Protein AF-A0A3S5J5Q8-F1 (afdb_monomer)

Sequence (189 aa):
MSVFSSSVRRISRVRLGMFLLGMSPALSGHADLVQTWEVGDGDSSAMIQFDFLVGNSYAIEVAFDEPITGQGALDLIAAESNSVGFDFSYDVISYSFGDFLVSIDIDQDGQYGDGSTPPYIDYWHYWTAESDTGWAESMIGFSSRVLTDGSSDGWVFGTTDAPAAIPSPATLALAIPAVLMTRRRRRAH

Radius of gyration: 27.94 Å; Cα contacts (8 Å, |Δi|>4): 313; chains: 1; bounding box: 79×76×88 Å

Nearest PDB structures (foldseek):
  2lgy-assembly1_A  TM=4.851E-01  e=3.928E+00  Homo sapiens
  6sgz-assembly1_E  TM=3.577E-01  e=5.312E+00  Mycolicibacterium smegmatis MC2 155
  6umm-assembly1_G  TM=2.436E-01  e=2.905E+00  Mycolicibacterium smegmatis MC2 155
  4c2m-assembly1_N  TM=1.777E-01  e=3.928E+00  Saccharomyces cerevisiae

Solvent-accessible surface area (backbone atoms only — not comparable to full-atom values): 11688 Å² total; per-residue (Å²): 133,88,84,84,88,84,90,80,89,80,86,83,83,83,78,88,78,80,82,73,83,72,78,74,74,79,79,75,72,76,45,50,73,74,52,76,49,72,40,78,60,54,88,29,38,30,41,42,35,41,38,45,78,91,44,47,25,40,40,33,40,40,29,32,75,65,88,39,28,48,43,52,49,53,52,48,42,45,74,41,24,69,83,71,72,44,50,45,49,73,42,67,51,81,50,100,89,47,57,41,63,30,34,44,36,48,74,92,49,67,53,75,24,83,35,81,51,89,93,48,42,40,24,58,40,50,31,34,26,54,70,91,49,72,74,39,78,53,93,59,53,42,67,73,38,68,59,50,69,51,22,34,41,30,36,21,38,58,49,92,64,71,73,66,82,74,79,53,75,71,58,62,66,66,71,73,79,81,86,84,78,79,84,82,85,89,81,91,131

Foldseek 3Di:
DDDDDDDDDDDDDDDDDDPDPDPDPPPQPFQDAPDEFEFEDADFWEKEWEAAPVSYIYIYIYHDHDKDFLVRSLVRCCVCVVVRPKHWDWDWDDDPQGTFTAWIDIHPDIAGADLPDPVSQQGWFKWKDAQPGFIDGDPHDRNPHIDGGNIYMYTHGDDPDGDRDDDDPVNVVVVDDDPPPPPPDDDDD

Structure (mmCIF, N/CA/C/O backbone):
data_AF-A0A3S5J5Q8-F1
#
_entry.id   AF-A0A3S5J5Q8-F1
#
loop_
_atom_site.group_PDB
_atom_site.id
_atom_site.type_symbol
_atom_site.label_atom_id
_atom_site.label_alt_id
_atom_site.label_comp_id
_atom_site.label_asym_id
_atom_site.label_entity_id
_atom_site.label_seq_id
_atom_site.pdbx_PDB_ins_code
_atom_site.Cartn_x
_atom_site.Cartn_y
_atom_site.Cartn_z
_atom_site.occupancy
_atom_site.B_iso_or_equiv
_atom_site.auth_seq_id
_atom_site.auth_comp_id
_atom_site.auth_asym_id
_atom_site.auth_atom_id
_atom_site.pdbx_PDB_model_num
ATOM 1 N N . MET A 1 1 ? 60.907 -63.554 -37.396 1.00 40.22 1 MET A N 1
ATOM 2 C CA . MET A 1 1 ? 60.975 -64.423 -36.203 1.00 40.22 1 MET A CA 1
ATOM 3 C C . MET A 1 1 ? 59.865 -64.010 -35.251 1.00 40.22 1 MET A C 1
ATOM 5 O O . MET A 1 1 ? 59.737 -62.831 -34.961 1.00 40.22 1 MET A O 1
ATOM 9 N N . SER A 1 2 ? 59.031 -64.986 -34.891 1.00 41.81 2 SER A N 1
ATOM 10 C CA . SER A 1 2 ? 57.972 -64.957 -33.866 1.00 41.81 2 SER A CA 1
ATOM 11 C C . SER A 1 2 ? 58.595 -64.666 -32.474 1.00 41.81 2 SER A C 1
ATOM 13 O O . SER A 1 2 ? 59.792 -64.895 -32.324 1.00 41.81 2 SER A O 1
ATOM 15 N N . VAL A 1 3 ? 57.924 -64.118 -31.447 1.00 41.19 3 VAL A N 1
ATOM 16 C CA . VAL A 1 3 ? 57.037 -64.850 -30.512 1.00 41.19 3 VAL A CA 1
ATOM 17 C C . VAL A 1 3 ? 56.532 -63.898 -29.388 1.00 41.19 3 VAL A C 1
ATOM 19 O O . VAL A 1 3 ? 57.333 -63.242 -28.737 1.00 41.19 3 VAL A O 1
ATOM 22 N N . PHE A 1 4 ? 55.203 -63.891 -29.184 1.00 38.53 4 PHE A N 1
ATOM 23 C CA . PHE A 1 4 ? 54.371 -63.888 -27.950 1.00 38.53 4 PHE A CA 1
ATOM 24 C C . PHE A 1 4 ? 54.447 -62.851 -26.788 1.00 38.53 4 PHE A C 1
ATOM 26 O O . PHE A 1 4 ? 55.428 -62.742 -26.069 1.00 38.53 4 PHE A O 1
ATOM 33 N N . SER A 1 5 ? 53.235 -62.341 -26.478 1.00 43.19 5 SER A N 1
ATOM 34 C CA . SER A 1 5 ? 52.486 -62.409 -25.192 1.00 43.19 5 SER A CA 1
ATOM 35 C C . SER A 1 5 ? 52.917 -61.584 -23.966 1.00 43.19 5 SER A C 1
ATOM 37 O O . SER A 1 5 ? 53.922 -61.863 -23.329 1.00 43.19 5 SER A O 1
ATOM 39 N N . SER A 1 6 ? 52.026 -60.707 -23.482 1.00 43.22 6 SER A N 1
ATOM 40 C CA . SER A 1 6 ? 51.219 -61.009 -22.281 1.00 43.22 6 SER A CA 1
ATOM 41 C C . SER A 1 6 ? 50.117 -59.967 -22.046 1.00 43.22 6 SER A C 1
ATOM 43 O O . SER A 1 6 ? 50.261 -58.775 -22.305 1.00 43.22 6 SER A O 1
ATOM 45 N N . SER A 1 7 ? 48.973 -60.473 -21.590 1.00 46.03 7 SER A N 1
ATOM 46 C CA . SER A 1 7 ? 47.770 -59.743 -21.208 1.00 46.03 7 SER A CA 1
ATOM 47 C C . SER A 1 7 ? 47.884 -59.266 -19.760 1.00 46.03 7 SER A C 1
ATOM 49 O O . SER A 1 7 ? 48.201 -60.068 -18.885 1.00 46.03 7 SER A O 1
ATOM 51 N N . VAL A 1 8 ? 47.549 -58.003 -19.484 1.00 44.19 8 VAL A N 1
ATOM 52 C CA . VAL A 1 8 ? 47.254 -57.538 -18.120 1.00 44.19 8 VAL A CA 1
ATOM 53 C C . VAL A 1 8 ? 45.954 -56.739 -18.148 1.00 44.19 8 VAL A C 1
ATOM 55 O O . VAL A 1 8 ? 45.905 -55.593 -18.589 1.00 44.19 8 VAL A O 1
ATOM 58 N N . ARG A 1 9 ? 44.873 -57.369 -17.677 1.00 41.78 9 ARG A N 1
ATOM 59 C CA . ARG A 1 9 ? 43.598 -56.708 -17.378 1.00 41.78 9 ARG A CA 1
ATOM 60 C C . ARG A 1 9 ? 43.733 -55.984 -16.040 1.00 41.78 9 ARG A C 1
ATOM 62 O O . ARG A 1 9 ? 43.911 -56.634 -15.012 1.00 41.78 9 ARG A O 1
ATOM 69 N N . ARG A 1 10 ? 43.602 -54.656 -16.033 1.00 43.16 10 ARG A N 1
ATOM 70 C CA . ARG A 1 10 ? 43.402 -53.882 -14.800 1.00 43.16 10 ARG A CA 1
ATOM 71 C C . ARG A 1 10 ? 41.909 -53.636 -14.615 1.00 43.16 10 ARG A C 1
ATOM 73 O O . ARG A 1 10 ? 41.271 -52.981 -15.429 1.00 43.16 10 ARG A O 1
ATOM 80 N N . ILE A 1 11 ? 41.369 -54.217 -13.551 1.00 43.38 11 ILE A N 1
ATOM 81 C CA . ILE A 1 11 ? 39.988 -54.058 -13.098 1.00 43.38 11 ILE A CA 1
ATOM 82 C C . ILE A 1 11 ? 39.883 -52.692 -12.415 1.00 43.38 11 ILE A C 1
ATOM 84 O O . ILE A 1 11 ? 40.407 -52.505 -11.318 1.00 43.38 11 ILE A O 1
ATOM 88 N N . SER A 1 12 ? 39.208 -51.740 -13.053 1.00 40.56 12 SER A N 1
ATOM 89 C CA . SER A 1 12 ? 38.742 -50.509 -12.419 1.00 40.56 12 SER A CA 1
ATOM 90 C C . SER A 1 12 ? 37.369 -50.764 -11.794 1.00 40.56 12 SER A C 1
ATOM 92 O O . SER A 1 12 ? 36.335 -50.750 -12.453 1.00 40.56 12 SER A O 1
ATOM 94 N N . ARG A 1 13 ? 37.352 -51.011 -10.482 1.00 41.78 13 ARG A N 1
ATOM 95 C CA . ARG A 1 13 ? 36.198 -50.651 -9.650 1.00 41.78 13 ARG A CA 1
ATOM 96 C C . ARG A 1 13 ? 36.336 -49.166 -9.343 1.00 41.78 13 ARG A C 1
ATOM 98 O O . ARG A 1 13 ? 37.444 -48.766 -9.006 1.00 41.78 13 ARG A O 1
ATOM 105 N N . VAL A 1 14 ? 35.245 -48.398 -9.399 1.00 37.91 14 VAL A N 1
ATOM 106 C CA . VAL A 1 14 ? 34.844 -47.438 -8.349 1.00 37.91 14 VAL A CA 1
ATOM 107 C C . VAL A 1 14 ? 33.605 -46.631 -8.778 1.00 37.91 14 VAL A C 1
ATOM 109 O O . VAL A 1 14 ? 33.616 -45.917 -9.770 1.00 37.91 14 VAL A O 1
ATOM 112 N N . ARG A 1 15 ? 32.583 -46.780 -7.923 1.00 43.56 15 ARG A N 1
ATOM 113 C CA . ARG A 1 15 ? 31.507 -45.861 -7.511 1.00 43.56 15 ARG A CA 1
ATOM 114 C C . ARG A 1 15 ? 30.430 -45.452 -8.522 1.00 43.56 15 ARG A C 1
ATOM 116 O O . ARG A 1 15 ? 30.521 -44.458 -9.225 1.00 43.56 15 ARG A O 1
ATOM 123 N N . LEU A 1 16 ? 29.330 -46.199 -8.406 1.00 39.03 16 LEU A N 1
ATOM 124 C CA . LEU A 1 16 ? 27.949 -45.772 -8.603 1.00 39.03 16 LEU A CA 1
ATOM 125 C C . LEU A 1 16 ? 27.707 -44.440 -7.861 1.00 39.03 16 LEU A C 1
ATOM 127 O O . LEU A 1 16 ? 27.717 -44.403 -6.630 1.00 39.03 16 LEU A O 1
ATOM 131 N N . GLY A 1 17 ? 27.559 -43.351 -8.613 1.00 34.66 17 GLY A N 1
ATOM 132 C CA . GLY A 1 17 ? 27.134 -42.056 -8.092 1.00 34.66 17 GLY A CA 1
ATOM 133 C C . GLY A 1 17 ? 25.634 -42.088 -7.821 1.00 34.66 17 GLY A C 1
ATOM 134 O O . GLY A 1 17 ? 24.833 -42.152 -8.747 1.00 34.66 17 GLY A O 1
ATOM 135 N N . MET A 1 18 ? 25.268 -42.084 -6.544 1.00 43.97 18 MET A N 1
ATOM 136 C CA . MET A 1 18 ? 23.903 -41.877 -6.076 1.00 43.97 18 MET A CA 1
ATOM 137 C C . MET A 1 18 ? 23.567 -40.393 -6.268 1.00 43.97 18 MET A C 1
ATOM 139 O O . MET A 1 18 ? 24.071 -39.545 -5.535 1.00 43.97 18 MET A O 1
ATOM 143 N N . PHE A 1 19 ? 22.763 -40.077 -7.285 1.00 44.44 19 PHE A N 1
ATOM 144 C CA . PHE A 1 19 ? 22.142 -38.762 -7.450 1.00 44.44 19 PHE A CA 1
ATOM 145 C C . PHE A 1 19 ? 21.070 -38.612 -6.362 1.00 44.44 19 PHE A C 1
ATOM 147 O O . PHE A 1 19 ? 19.935 -39.054 -6.518 1.00 44.44 19 PHE A O 1
ATOM 154 N N . LEU A 1 20 ? 21.451 -38.038 -5.223 1.00 42.84 20 LEU A N 1
ATOM 155 C CA . LEU A 1 20 ? 20.492 -37.426 -4.312 1.00 42.84 20 LEU A CA 1
ATOM 156 C C . LEU A 1 20 ? 20.050 -36.116 -4.970 1.00 42.84 20 LEU A C 1
ATOM 158 O O . LEU A 1 20 ? 20.833 -35.171 -5.037 1.00 42.84 20 LEU A O 1
ATOM 162 N N . LEU A 1 21 ? 18.812 -36.068 -5.475 1.00 47.59 21 LEU A N 1
ATOM 163 C CA . LEU A 1 21 ? 18.112 -34.796 -5.634 1.00 47.59 21 LEU A CA 1
ATOM 164 C C . LEU A 1 21 ? 18.010 -34.187 -4.232 1.00 47.59 21 LEU A C 1
ATOM 166 O O . LEU A 1 21 ? 17.177 -34.596 -3.425 1.00 47.59 21 LEU A O 1
ATOM 170 N N . GLY A 1 22 ? 18.905 -33.254 -3.922 1.00 39.50 22 GLY A N 1
ATOM 171 C CA . GLY A 1 22 ? 18.712 -32.356 -2.800 1.00 39.50 22 GLY A CA 1
ATOM 172 C C . GLY A 1 22 ? 17.544 -31.444 -3.144 1.00 39.50 22 GLY A C 1
ATOM 173 O O . GLY A 1 22 ? 17.668 -30.6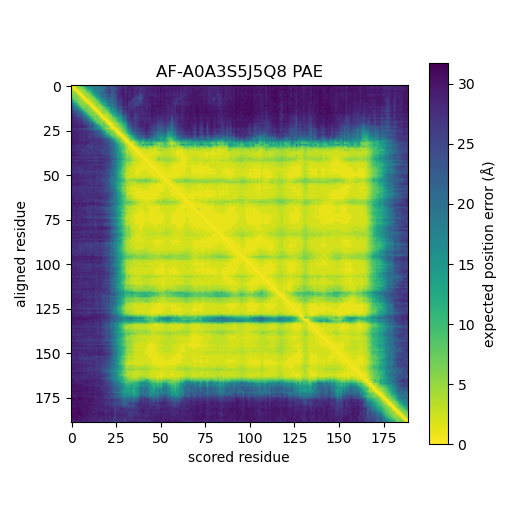05 -4.031 1.00 39.50 22 GLY A O 1
ATOM 174 N N . MET A 1 23 ? 16.408 -31.620 -2.468 1.00 53.00 23 MET A N 1
ATOM 175 C CA . MET A 1 23 ? 15.473 -30.515 -2.292 1.00 53.00 23 MET A CA 1
ATOM 176 C C . MET A 1 23 ? 16.242 -29.439 -1.532 1.00 53.00 23 MET A C 1
ATOM 178 O O . MET A 1 23 ? 16.546 -29.616 -0.352 1.00 53.00 23 MET A O 1
ATOM 182 N N . SER A 1 24 ? 16.609 -28.362 -2.220 1.00 43.81 24 SER A N 1
ATOM 183 C CA . SER A 1 24 ? 16.993 -27.131 -1.546 1.00 43.81 24 SER A CA 1
ATOM 184 C C . SER A 1 24 ? 15.803 -26.720 -0.679 1.00 43.81 24 SER A C 1
ATOM 186 O O . SER A 1 24 ? 14.716 -26.534 -1.232 1.00 43.81 24 SER A O 1
ATOM 188 N N . PRO A 1 25 ? 15.939 -26.610 0.652 1.00 42.69 25 PRO A N 1
ATOM 189 C CA . PRO A 1 25 ? 14.944 -25.880 1.412 1.00 42.69 25 PRO A CA 1
ATOM 190 C C . PRO A 1 25 ? 14.947 -24.457 0.852 1.00 42.69 25 PRO A C 1
ATOM 192 O O . PRO A 1 25 ? 16.000 -23.819 0.793 1.00 42.69 25 PRO A O 1
ATOM 195 N N . ALA A 1 26 ? 13.791 -23.989 0.382 1.00 42.06 26 ALA A N 1
ATOM 196 C CA . ALA A 1 26 ? 13.589 -22.565 0.196 1.00 42.06 26 ALA A CA 1
ATOM 197 C C . ALA A 1 26 ? 13.880 -21.929 1.558 1.00 42.06 26 ALA A C 1
ATOM 199 O O . ALA A 1 26 ? 13.220 -22.242 2.550 1.00 42.06 26 ALA A O 1
ATOM 200 N N . LEU A 1 27 ? 14.938 -21.126 1.635 1.00 38.00 27 LEU A N 1
ATOM 201 C CA . LEU A 1 27 ? 15.113 -20.210 2.746 1.00 38.00 27 LEU A CA 1
ATOM 202 C C . LEU A 1 27 ? 14.000 -19.182 2.570 1.00 38.00 27 LEU A C 1
ATOM 204 O O . LEU A 1 27 ? 14.176 -18.205 1.853 1.00 38.00 27 LEU A O 1
ATOM 208 N N . SER A 1 28 ? 12.832 -19.447 3.151 1.00 43.88 28 SER A N 1
ATOM 209 C CA . SER A 1 28 ? 11.866 -18.391 3.414 1.00 43.88 28 SER A CA 1
ATOM 210 C C . SER A 1 28 ? 12.579 -17.418 4.344 1.00 43.88 28 SER A C 1
ATOM 212 O O . SER A 1 28 ? 12.760 -17.709 5.526 1.00 43.88 28 SER A O 1
ATOM 214 N N . GLY A 1 29 ? 13.092 -16.321 3.787 1.00 46.62 29 GLY A N 1
ATOM 215 C CA . GLY A 1 29 ? 13.526 -15.195 4.594 1.00 46.62 29 GLY A CA 1
ATOM 216 C C . GLY A 1 29 ? 12.315 -14.750 5.397 1.00 46.62 29 GLY A C 1
ATOM 217 O O . GLY A 1 29 ? 11.287 -14.409 4.822 1.00 46.62 29 GLY A O 1
ATOM 218 N N . HIS A 1 30 ? 12.392 -14.846 6.720 1.00 48.94 30 HIS A N 1
ATOM 219 C CA . HIS A 1 30 ? 11.437 -14.148 7.562 1.00 48.94 30 HIS A CA 1
ATOM 220 C C . HIS A 1 30 ? 11.760 -12.668 7.396 1.00 48.94 30 HIS A C 1
ATOM 222 O O . HIS A 1 30 ? 12.848 -12.252 7.797 1.00 48.94 30 HIS A O 1
ATOM 228 N N . ALA A 1 31 ? 10.878 -11.910 6.745 1.00 59.59 31 ALA A N 1
ATOM 229 C CA . ALA A 1 31 ? 10.944 -10.466 6.880 1.00 59.59 31 ALA A CA 1
ATOM 230 C C . ALA A 1 31 ? 10.737 -10.136 8.357 1.00 59.59 31 ALA A C 1
ATOM 232 O O . ALA A 1 31 ? 9.933 -10.784 9.041 1.00 59.59 31 ALA A O 1
ATOM 233 N N . ASP A 1 32 ? 11.521 -9.191 8.857 1.00 69.81 32 ASP A N 1
ATOM 234 C CA . ASP A 1 32 ? 11.345 -8.725 10.220 1.00 69.81 32 ASP A CA 1
ATOM 235 C C . ASP A 1 32 ? 10.158 -7.766 10.181 1.00 69.81 32 ASP A C 1
ATOM 237 O O . ASP A 1 32 ? 10.239 -6.701 9.566 1.00 69.81 32 ASP A O 1
ATOM 241 N N . LEU A 1 33 ? 9.021 -8.181 10.750 1.00 75.88 33 LEU A N 1
ATOM 242 C CA . LEU A 1 33 ? 7.909 -7.262 10.955 1.00 75.88 33 LEU A CA 1
ATOM 243 C C . LEU A 1 33 ? 8.422 -6.167 11.881 1.00 75.88 33 LEU A C 1
ATOM 245 O O . LEU A 1 33 ? 8.621 -6.404 13.074 1.00 75.88 33 LEU A O 1
ATOM 249 N N . VAL A 1 34 ? 8.626 -4.981 11.324 1.00 78.12 34 VAL A N 1
ATOM 250 C CA . VAL A 1 34 ? 9.176 -3.859 12.076 1.00 78.12 34 VAL A CA 1
ATOM 251 C C . VAL A 1 34 ? 8.117 -3.344 13.038 1.00 78.12 34 VAL A C 1
ATOM 253 O O . VAL A 1 34 ? 8.379 -3.187 14.232 1.00 78.12 34 VAL A O 1
ATOM 256 N N . GLN A 1 35 ? 6.906 -3.106 12.526 1.00 80.25 35 GLN A N 1
ATOM 257 C CA . GLN A 1 35 ? 5.837 -2.493 13.299 1.00 80.25 35 GLN A CA 1
ATOM 258 C C . GLN A 1 35 ? 4.448 -2.747 12.697 1.00 80.25 35 GLN A C 1
ATOM 260 O O . GLN A 1 35 ? 4.304 -3.050 11.509 1.00 80.25 35 GLN A O 1
ATOM 265 N N . THR A 1 36 ? 3.428 -2.612 13.549 1.00 86.31 36 THR A N 1
ATOM 266 C CA . THR A 1 36 ? 2.018 -2.583 13.161 1.00 86.31 36 THR A CA 1
ATOM 267 C C . THR A 1 36 ? 1.340 -1.346 13.734 1.00 86.31 36 THR A C 1
ATOM 269 O O . THR A 1 36 ? 1.597 -0.991 14.888 1.00 86.31 36 THR A O 1
ATOM 272 N N . TRP A 1 37 ? 0.472 -0.722 12.940 1.00 93.19 37 TRP A N 1
ATOM 273 C CA . TRP A 1 37 ? -0.386 0.388 13.357 1.00 93.19 37 TRP A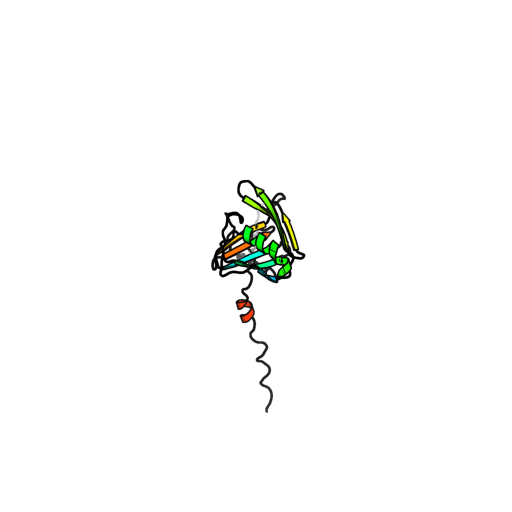 CA 1
ATOM 274 C C . TRP A 1 37 ? -1.838 0.119 12.973 1.00 93.19 37 TRP A C 1
ATOM 276 O O . TRP A 1 37 ? -2.111 -0.687 12.088 1.00 93.19 37 TRP A O 1
ATOM 286 N N . GLU A 1 38 ? -2.747 0.825 13.630 1.00 95.00 38 GLU A N 1
ATOM 287 C CA . GLU A 1 38 ? -4.162 0.892 13.272 1.00 95.00 38 GLU A CA 1
ATOM 288 C C . GLU A 1 38 ? -4.453 2.316 12.784 1.00 95.00 38 GLU A C 1
ATOM 290 O O . GLU A 1 38 ? -3.958 3.282 13.371 1.00 95.00 38 GLU A O 1
ATOM 295 N N . VAL A 1 39 ? -5.207 2.435 11.695 1.00 96.56 39 VAL A N 1
ATOM 296 C CA . VAL A 1 39 ? -5.605 3.696 11.055 1.00 96.56 39 VAL A CA 1
ATOM 297 C C . VAL A 1 39 ? -7.096 3.641 10.730 1.00 96.56 39 VAL A C 1
ATOM 299 O O . VAL A 1 39 ? -7.606 2.594 10.330 1.00 96.56 39 VAL A O 1
ATOM 302 N N . GLY A 1 40 ? -7.776 4.781 10.822 1.00 96.88 40 GLY A N 1
ATOM 303 C CA . GLY A 1 40 ? -9.195 4.906 10.535 1.00 96.88 40 GLY A CA 1
ATOM 304 C C . GLY A 1 40 ? -10.091 4.418 11.669 1.00 96.88 40 GLY A C 1
ATOM 305 O O . GLY A 1 40 ? -9.644 3.995 12.733 1.00 96.88 40 GLY A O 1
ATOM 306 N N . ASP A 1 41 ? -11.389 4.474 11.398 1.00 95.62 41 ASP A N 1
ATOM 307 C CA . ASP A 1 41 ? -12.459 4.006 12.268 1.00 95.62 41 ASP A CA 1
ATOM 308 C C . ASP A 1 41 ? -13.495 3.272 11.403 1.00 95.62 41 ASP A C 1
ATOM 310 O O . ASP A 1 41 ? -13.774 3.676 10.269 1.00 95.62 41 ASP A O 1
ATOM 314 N N . GLY A 1 42 ? -14.106 2.222 11.947 1.00 96.06 42 GLY A N 1
ATOM 315 C CA . GLY A 1 42 ? -15.279 1.596 11.348 1.00 96.06 42 GLY A CA 1
ATOM 316 C C . GLY A 1 42 ? -15.484 0.136 11.730 1.00 96.06 42 GLY A C 1
ATOM 317 O O . GLY A 1 42 ? -14.676 -0.459 12.444 1.00 96.06 42 GLY A O 1
ATOM 318 N N . ASP A 1 43 ? -16.595 -0.425 11.258 1.00 96.25 43 ASP A N 1
ATOM 319 C CA . ASP A 1 43 ? -17.002 -1.804 11.557 1.00 96.25 43 ASP A CA 1
ATOM 320 C C . ASP A 1 43 ? -16.310 -2.865 10.674 1.00 96.25 43 ASP A C 1
ATOM 322 O O . ASP A 1 43 ? -16.354 -4.048 11.012 1.00 96.25 43 ASP A O 1
ATOM 326 N N . SER A 1 44 ? -15.704 -2.473 9.545 1.00 96.12 44 SER A N 1
ATOM 327 C CA . SER A 1 44 ? -14.893 -3.358 8.689 1.00 96.12 44 SER A CA 1
ATOM 328 C C . SER A 1 44 ? -13.411 -3.021 8.818 1.00 96.12 44 SER A C 1
ATOM 330 O O . SER A 1 44 ? -13.068 -1.849 8.981 1.00 96.12 44 SER A O 1
ATOM 332 N N . SER A 1 45 ? -12.526 -4.012 8.682 1.00 96.12 45 SER A N 1
ATOM 333 C CA . SER A 1 45 ? -11.083 -3.755 8.590 1.00 96.12 45 SER A CA 1
ATOM 334 C C . SER A 1 45 ? -10.389 -4.540 7.479 1.00 96.12 45 SER A C 1
ATOM 336 O O . SER A 1 45 ? -10.880 -5.565 7.002 1.00 96.12 45 SER A O 1
ATOM 338 N N . ALA A 1 46 ? -9.241 -4.036 7.029 1.00 95.44 46 ALA A N 1
ATOM 339 C CA . ALA A 1 46 ? -8.359 -4.713 6.084 1.00 95.44 46 ALA A CA 1
ATOM 340 C C . ALA A 1 46 ? -6.889 -4.506 6.467 1.00 95.44 46 ALA A C 1
ATOM 342 O O . ALA A 1 46 ? -6.511 -3.447 6.968 1.00 95.44 46 ALA A O 1
ATOM 343 N N . MET A 1 47 ? -6.046 -5.506 6.203 1.00 95.12 47 MET A N 1
ATOM 344 C CA . MET A 1 47 ? -4.601 -5.401 6.424 1.00 95.12 47 MET A CA 1
ATOM 345 C C . MET A 1 47 ? -3.900 -4.878 5.169 1.00 95.12 47 MET A C 1
ATOM 347 O O . MET A 1 47 ? -4.031 -5.455 4.092 1.00 95.12 47 MET A O 1
ATOM 351 N N . ILE A 1 48 ? -3.093 -3.837 5.328 1.00 97.44 48 ILE A N 1
ATOM 352 C CA . ILE A 1 48 ? -2.265 -3.241 4.280 1.00 97.44 48 ILE A CA 1
ATOM 353 C C . ILE A 1 48 ? -0.797 -3.505 4.626 1.00 97.44 48 ILE A C 1
ATOM 355 O O . ILE A 1 48 ? -0.312 -3.038 5.656 1.00 97.44 48 ILE A O 1
ATOM 359 N N . GLN A 1 49 ? -0.094 -4.274 3.796 1.00 96.81 49 GLN A N 1
ATOM 360 C CA . GLN A 1 49 ? 1.301 -4.666 4.022 1.00 96.81 49 GLN A CA 1
ATOM 361 C C . GLN A 1 49 ? 2.258 -4.015 3.016 1.00 96.81 49 GLN A C 1
ATOM 363 O O . GLN A 1 49 ? 1.970 -3.945 1.822 1.00 96.81 49 GLN A O 1
ATOM 368 N N . PHE A 1 50 ? 3.438 -3.613 3.487 1.00 97.88 50 PHE A N 1
ATOM 369 C CA . PHE A 1 50 ? 4.515 -3.059 2.668 1.00 97.88 50 PHE A CA 1
ATOM 370 C C . PHE A 1 50 ? 5.825 -3.784 2.946 1.00 97.88 50 PHE A C 1
ATOM 372 O O . PHE A 1 50 ? 6.311 -3.764 4.077 1.00 97.88 50 PHE A O 1
ATOM 379 N N . ASP A 1 51 ? 6.416 -4.368 1.908 1.00 97.31 51 ASP A N 1
ATOM 380 C CA . ASP A 1 51 ? 7.680 -5.092 1.987 1.00 97.31 51 ASP A CA 1
ATOM 381 C C . ASP A 1 51 ? 8.759 -4.362 1.191 1.00 97.31 51 ASP A C 1
ATOM 383 O O . ASP A 1 51 ? 8.738 -4.285 -0.045 1.00 97.31 51 ASP A O 1
ATOM 387 N N . PHE A 1 52 ? 9.728 -3.831 1.927 1.00 96.38 52 PHE A N 1
ATOM 388 C CA . PHE A 1 52 ? 10.838 -3.071 1.383 1.00 96.38 52 PHE A CA 1
ATOM 389 C C . PHE A 1 52 ? 12.002 -3.992 1.015 1.00 96.38 52 PHE A C 1
ATOM 391 O O . PHE A 1 5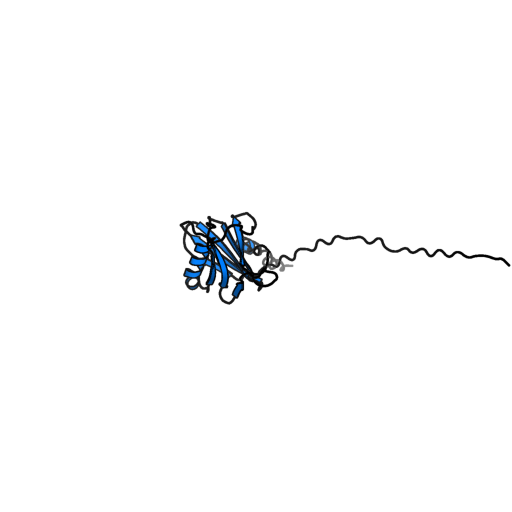2 ? 12.295 -4.977 1.692 1.00 96.38 52 PHE A O 1
ATOM 398 N N . LEU A 1 53 ? 12.769 -3.603 -0.007 1.00 92.88 53 LEU A N 1
ATOM 399 C CA . LEU A 1 53 ? 13.940 -4.359 -0.474 1.00 92.88 53 LEU A CA 1
ATOM 400 C C . LEU A 1 53 ? 15.021 -4.555 0.605 1.00 92.88 53 LEU A C 1
ATOM 402 O O . LEU A 1 53 ? 15.803 -5.503 0.544 1.00 92.88 53 LEU A O 1
ATOM 406 N N . VAL A 1 54 ? 15.071 -3.667 1.604 1.00 89.31 54 VAL A N 1
ATOM 407 C CA . VAL A 1 54 ? 15.990 -3.772 2.751 1.00 89.31 54 VAL A CA 1
ATOM 408 C C . VAL A 1 54 ? 15.623 -4.909 3.717 1.00 89.31 54 VAL A C 1
ATOM 410 O O . VAL A 1 54 ? 16.408 -5.210 4.613 1.00 89.31 54 VAL A O 1
ATOM 413 N N . GLY A 1 55 ? 14.479 -5.570 3.505 1.00 88.12 55 GLY A N 1
ATOM 414 C CA . GLY A 1 55 ? 13.979 -6.690 4.306 1.00 88.12 55 GLY A CA 1
ATOM 415 C C . GLY A 1 55 ? 13.020 -6.287 5.428 1.00 88.12 55 GLY A C 1
ATOM 416 O O . GLY A 1 55 ? 12.605 -7.152 6.198 1.00 88.12 55 GLY A O 1
ATOM 417 N N . ASN A 1 56 ? 12.682 -4.999 5.511 1.00 93.00 56 ASN A N 1
ATOM 418 C CA . ASN A 1 56 ? 11.719 -4.467 6.465 1.00 93.00 56 ASN A CA 1
ATOM 419 C C . ASN A 1 56 ? 10.302 -4.654 5.924 1.00 93.00 56 ASN A C 1
ATOM 421 O O . ASN A 1 56 ? 10.025 -4.302 4.774 1.00 93.00 56 ASN A O 1
ATOM 425 N N . SER A 1 57 ? 9.421 -5.173 6.776 1.00 94.00 57 SER A N 1
ATOM 426 C CA . SER A 1 57 ? 7.991 -5.275 6.500 1.00 94.00 57 SER A CA 1
ATOM 427 C C . SER A 1 57 ? 7.196 -4.447 7.496 1.00 94.00 57 SER A C 1
ATOM 429 O O . SER A 1 57 ? 7.452 -4.487 8.703 1.00 94.00 57 SER A O 1
ATOM 431 N N . TYR A 1 58 ? 6.190 -3.750 6.985 1.00 94.81 58 TYR A N 1
ATOM 432 C CA . TYR A 1 58 ? 5.243 -2.958 7.760 1.00 94.81 58 TYR A CA 1
ATOM 433 C C . TYR A 1 58 ? 3.829 -3.448 7.483 1.00 94.81 58 TYR A C 1
ATOM 435 O O . TYR A 1 58 ? 3.504 -3.764 6.340 1.00 94.81 58 TYR A O 1
ATOM 443 N N . ALA A 1 59 ? 2.989 -3.491 8.513 1.00 94.19 59 ALA A N 1
ATOM 444 C CA . ALA A 1 59 ? 1.566 -3.770 8.355 1.00 94.19 59 ALA A CA 1
ATOM 445 C C . ALA A 1 59 ? 0.726 -2.693 9.026 1.00 94.19 59 ALA A C 1
ATOM 447 O O . ALA A 1 59 ? 1.044 -2.233 10.119 1.00 94.19 59 ALA A O 1
ATOM 448 N N . ILE A 1 60 ? -0.361 -2.308 8.379 1.00 96.12 60 ILE A N 1
ATOM 449 C CA . ILE A 1 60 ? -1.308 -1.332 8.897 1.00 96.12 60 ILE A CA 1
ATOM 450 C C . ILE A 1 60 ? -2.691 -1.953 8.799 1.00 96.12 60 ILE A C 1
ATOM 452 O O . ILE A 1 60 ? -3.106 -2.378 7.722 1.00 96.12 60 ILE A O 1
ATOM 456 N N . GLU A 1 61 ? -3.392 -2.037 9.919 1.00 96.12 61 GLU A N 1
ATOM 457 C CA . GLU A 1 61 ? -4.809 -2.370 9.920 1.00 96.12 61 GLU A CA 1
ATOM 458 C C . GLU A 1 61 ? -5.606 -1.091 9.658 1.00 96.12 61 GLU A C 1
ATOM 460 O O . GLU A 1 61 ? -5.472 -0.101 10.376 1.00 96.12 61 GLU A O 1
ATOM 465 N N . VAL A 1 62 ? -6.391 -1.097 8.585 1.00 97.88 62 VAL A N 1
ATOM 466 C CA . VAL A 1 62 ? -7.214 0.037 8.163 1.00 97.88 62 VAL A CA 1
ATOM 467 C C . VAL A 1 62 ? -8.669 -0.282 8.459 1.00 97.88 62 VAL A C 1
ATOM 469 O O . VAL A 1 62 ? -9.215 -1.216 7.870 1.00 97.88 62 VAL A O 1
ATOM 472 N N . ALA A 1 63 ? -9.290 0.492 9.345 1.00 97.94 63 ALA A N 1
ATOM 473 C CA . ALA A 1 63 ? -10.706 0.394 9.678 1.00 97.94 63 ALA A CA 1
ATOM 474 C C . ALA A 1 63 ? -11.547 1.375 8.842 1.00 97.94 63 ALA A C 1
ATOM 476 O O . ALA A 1 63 ? -11.127 2.505 8.579 1.00 97.94 63 ALA A O 1
ATOM 477 N N . PHE A 1 64 ? -12.725 0.930 8.394 1.00 97.69 64 PHE A N 1
ATOM 478 C CA . PHE A 1 64 ? -13.630 1.707 7.544 1.00 97.69 64 PHE A CA 1
ATOM 479 C C . PHE A 1 64 ? -15.097 1.264 7.678 1.00 97.69 64 PHE A C 1
ATOM 481 O O . PHE A 1 64 ? -15.401 0.081 7.825 1.00 97.69 64 PHE A O 1
ATOM 488 N N . ASP A 1 65 ? -16.024 2.223 7.582 1.00 96.38 65 ASP A N 1
ATOM 489 C CA . ASP A 1 65 ? -17.475 1.960 7.559 1.00 96.38 65 ASP A CA 1
ATOM 490 C C . ASP A 1 65 ? -18.038 1.826 6.137 1.00 96.38 65 ASP A C 1
ATOM 492 O O . ASP A 1 65 ? -18.933 1.023 5.873 1.00 96.38 65 ASP A O 1
ATOM 496 N N . GLU A 1 66 ? -17.519 2.626 5.206 1.00 94.12 66 GLU A N 1
ATOM 497 C CA . GLU A 1 66 ? -17.952 2.642 3.810 1.00 94.12 66 GLU A CA 1
ATOM 498 C C . GLU A 1 66 ? -16.903 1.965 2.923 1.00 94.12 66 GLU A C 1
ATOM 500 O O . GLU A 1 66 ? -15.709 2.067 3.211 1.00 94.12 66 GLU A O 1
ATOM 505 N N . PRO A 1 67 ? -17.305 1.308 1.819 1.00 93.69 67 PRO A N 1
ATOM 506 C CA . PRO A 1 67 ? -16.353 0.674 0.917 1.00 93.69 67 PRO A CA 1
ATOM 507 C C . PRO A 1 67 ? -15.297 1.663 0.408 1.00 93.69 67 PRO A C 1
ATOM 509 O O . PRO A 1 67 ? -15.626 2.657 -0.247 1.00 93.69 67 PRO A O 1
ATOM 512 N N . ILE A 1 68 ? -14.026 1.349 0.651 1.00 97.81 68 ILE A N 1
ATOM 513 C CA . ILE A 1 68 ? -12.872 2.090 0.135 1.00 97.81 68 ILE A CA 1
ATOM 514 C C . ILE A 1 68 ? -12.130 1.261 -0.911 1.00 97.81 68 ILE A C 1
ATOM 516 O O . ILE A 1 68 ? -12.183 0.030 -0.911 1.00 97.81 68 ILE A O 1
ATOM 520 N N . THR A 1 69 ? -11.444 1.932 -1.833 1.00 97.94 69 THR A N 1
ATOM 521 C CA . THR A 1 69 ? -10.516 1.251 -2.740 1.00 97.94 69 THR A CA 1
ATOM 522 C C . THR A 1 69 ? -9.166 1.033 -2.066 1.00 97.94 69 THR A C 1
ATOM 524 O O . THR A 1 69 ? -8.877 1.668 -1.052 1.00 97.94 69 THR A O 1
ATOM 527 N N . GLY A 1 70 ? -8.302 0.201 -2.652 1.00 97.69 70 GLY A N 1
ATOM 528 C CA . GLY A 1 70 ? -6.908 0.098 -2.210 1.00 97.69 70 GLY A CA 1
ATOM 529 C C . GLY A 1 70 ? -6.203 1.463 -2.208 1.00 97.69 70 GLY A C 1
ATOM 530 O O . GLY A 1 70 ? -5.459 1.775 -1.288 1.00 97.69 70 GLY A O 1
ATOM 531 N N . GLN A 1 71 ? -6.503 2.332 -3.181 1.00 98.31 71 GLN A N 1
ATOM 532 C CA . GLN A 1 71 ? -6.002 3.714 -3.183 1.00 98.31 71 GLN A CA 1
ATOM 533 C C . GLN A 1 71 ? -6.613 4.562 -2.069 1.00 98.31 71 GLN A C 1
ATOM 535 O O . GLN A 1 71 ? -5.882 5.275 -1.392 1.00 98.31 71 GLN A O 1
ATOM 540 N N . GLY A 1 72 ? -7.921 4.439 -1.832 1.00 98.38 72 GLY A N 1
ATOM 541 C CA . GLY A 1 72 ? -8.576 5.108 -0.709 1.00 98.38 72 GLY A CA 1
ATOM 542 C C . GLY A 1 72 ? -7.982 4.707 0.645 1.00 98.38 72 GLY A C 1
ATOM 543 O O . GLY A 1 72 ? -7.879 5.548 1.532 1.00 98.38 72 GLY A O 1
ATOM 544 N N . ALA A 1 73 ? -7.527 3.459 0.792 1.00 98.44 73 ALA A N 1
ATOM 545 C CA . ALA A 1 73 ? -6.802 3.019 1.980 1.00 98.44 73 ALA A CA 1
ATOM 546 C C . ALA A 1 73 ? -5.431 3.702 2.109 1.00 98.44 73 ALA A C 1
ATOM 548 O O . ALA A 1 73 ? -5.102 4.178 3.192 1.00 98.44 73 ALA A O 1
ATOM 549 N N . LEU A 1 74 ? -4.655 3.822 1.023 1.00 98.75 74 LEU A N 1
ATOM 550 C CA . LEU A 1 74 ? -3.382 4.560 1.052 1.00 98.75 74 LEU A CA 1
ATOM 551 C C . LEU A 1 74 ? -3.582 6.056 1.340 1.00 98.75 74 LEU A C 1
ATOM 553 O O . LEU A 1 74 ? -2.806 6.638 2.097 1.00 98.75 74 LEU A O 1
ATOM 557 N N . ASP A 1 75 ? -4.633 6.669 0.788 1.00 98.69 75 ASP A N 1
ATOM 558 C CA . ASP A 1 75 ? -5.012 8.055 1.085 1.00 98.69 75 ASP A CA 1
ATOM 559 C C . ASP A 1 75 ? -5.339 8.248 2.570 1.00 98.69 75 ASP A C 1
ATOM 561 O O . ASP A 1 75 ? -4.894 9.221 3.182 1.00 98.69 75 ASP A O 1
ATOM 565 N N . LEU A 1 76 ? -6.090 7.313 3.160 1.00 98.56 76 LEU A N 1
ATOM 566 C CA . LEU A 1 76 ? -6.440 7.338 4.578 1.00 98.56 76 LEU A CA 1
ATOM 567 C C . LEU A 1 76 ? -5.199 7.170 5.468 1.00 98.56 76 LEU A C 1
ATOM 569 O O . LEU A 1 76 ? -5.002 7.954 6.395 1.00 98.56 76 LEU A O 1
ATOM 573 N N . ILE A 1 77 ? -4.318 6.220 5.137 1.00 98.56 77 ILE A N 1
ATOM 574 C CA . ILE A 1 77 ? -3.028 6.035 5.817 1.00 98.56 77 ILE A CA 1
ATOM 575 C C . ILE A 1 77 ? -2.204 7.322 5.766 1.00 98.56 77 ILE A C 1
ATOM 577 O O . ILE A 1 77 ? -1.764 7.798 6.810 1.00 98.56 77 ILE A O 1
ATOM 581 N N . ALA A 1 78 ? -2.037 7.927 4.589 1.00 98.62 78 ALA A N 1
ATOM 582 C CA . ALA A 1 78 ? -1.283 9.172 4.440 1.00 98.62 78 ALA A CA 1
ATOM 583 C C . ALA A 1 78 ? -1.896 10.339 5.230 1.00 98.62 78 ALA A C 1
ATOM 585 O O . ALA A 1 78 ? -1.174 11.178 5.772 1.00 98.62 78 ALA A O 1
ATOM 586 N N . ALA A 1 79 ? -3.227 10.405 5.311 1.00 98.56 79 ALA A N 1
ATOM 587 C CA . ALA A 1 79 ? -3.922 11.448 6.055 1.00 98.56 79 ALA A CA 1
ATOM 588 C C . ALA A 1 79 ? -3.749 11.314 7.579 1.00 98.56 79 ALA A C 1
ATOM 590 O O . ALA A 1 79 ? -3.697 12.330 8.278 1.00 98.56 79 ALA A O 1
ATOM 591 N N . GLU A 1 80 ? -3.655 10.087 8.096 1.00 98.38 80 GLU A N 1
ATOM 592 C CA . GLU A 1 80 ? -3.727 9.816 9.535 1.00 98.38 80 GLU A CA 1
ATOM 593 C C . GLU A 1 80 ? -2.414 9.366 10.178 1.00 98.38 80 GLU A C 1
ATOM 595 O O . GLU A 1 80 ? -2.298 9.475 11.402 1.00 98.38 80 GLU A O 1
ATOM 600 N N . SER A 1 81 ? -1.411 8.934 9.404 1.00 97.81 81 SER A N 1
ATOM 601 C CA . SER A 1 81 ? -0.172 8.321 9.918 1.00 97.81 81 SER A CA 1
ATOM 602 C C . SER A 1 81 ? 0.468 9.128 11.056 1.00 97.81 81 SER A C 1
ATOM 604 O O . SER A 1 81 ? 0.781 8.604 12.126 1.00 97.81 81 SER A O 1
ATOM 606 N N . ASN A 1 82 ? 0.564 10.448 10.875 1.00 97.06 82 ASN A N 1
ATOM 607 C CA . ASN A 1 82 ? 1.164 11.366 11.844 1.00 97.06 82 ASN A CA 1
ATOM 608 C C . ASN A 1 82 ? 0.432 11.364 13.196 1.00 97.06 82 ASN A C 1
ATOM 610 O O . ASN A 1 82 ? 1.045 11.550 14.247 1.00 97.06 82 ASN A O 1
ATOM 614 N N . SER A 1 83 ? -0.891 11.181 13.179 1.00 95.69 83 SER A N 1
ATOM 615 C CA . SER A 1 83 ? -1.719 11.155 14.388 1.00 95.69 83 SER A CA 1
ATOM 616 C C . SER A 1 83 ? -1.577 9.848 15.171 1.00 95.69 83 SER A C 1
ATOM 618 O O . SER A 1 83 ? -1.699 9.857 16.398 1.00 95.69 83 SER A O 1
ATOM 620 N N . VAL A 1 84 ? -1.251 8.756 14.473 1.00 94.00 84 VAL A N 1
ATOM 621 C CA . VAL A 1 84 ? -1.037 7.418 15.045 1.00 94.00 84 VAL A CA 1
ATOM 622 C C . VAL A 1 84 ? 0.448 7.084 15.253 1.00 94.00 84 VAL A C 1
ATOM 624 O O . VAL A 1 84 ? 0.781 6.035 15.804 1.00 94.00 84 VAL A O 1
ATOM 627 N N . GLY A 1 85 ? 1.346 8.016 14.920 1.00 94.75 85 GLY A N 1
ATOM 628 C CA . GLY A 1 85 ? 2.739 8.019 15.365 1.00 94.75 85 GLY A CA 1
ATOM 629 C C . GLY A 1 85 ? 3.764 7.474 14.371 1.00 94.75 85 GLY A C 1
ATOM 630 O O . GLY A 1 85 ? 4.796 6.986 14.831 1.00 94.75 85 GLY A O 1
ATOM 631 N N . PHE A 1 86 ? 3.502 7.558 13.064 1.00 96.69 86 PHE A N 1
ATOM 632 C CA . PHE A 1 86 ? 4.483 7.271 12.007 1.00 96.69 86 PHE A CA 1
ATOM 633 C C . PHE A 1 86 ? 4.337 8.225 10.815 1.00 96.69 86 PHE A C 1
ATOM 635 O O . PHE A 1 86 ? 3.282 8.830 10.600 1.00 96.69 86 PHE A O 1
ATOM 642 N N . ASP A 1 87 ? 5.392 8.359 10.021 1.00 97.94 87 ASP A N 1
ATOM 643 C CA . ASP A 1 87 ? 5.352 9.145 8.787 1.00 97.94 87 ASP A CA 1
ATOM 644 C C . ASP A 1 87 ? 5.042 8.226 7.602 1.00 97.94 87 ASP A C 1
ATOM 646 O O . ASP A 1 87 ? 5.699 7.203 7.431 1.00 97.94 87 ASP A O 1
ATOM 650 N N . PHE A 1 88 ? 4.049 8.582 6.781 1.00 98.62 88 PHE A N 1
ATOM 651 C CA . PHE A 1 88 ? 3.707 7.856 5.559 1.00 98.62 88 PHE A CA 1
ATOM 652 C C . PHE A 1 88 ? 3.469 8.819 4.403 1.00 98.62 88 PHE A C 1
ATOM 654 O O . PHE A 1 88 ? 2.713 9.788 4.526 1.00 98.62 88 PHE A O 1
ATOM 661 N N . SER A 1 89 ? 4.052 8.512 3.251 1.00 98.69 89 SER A N 1
ATOM 662 C CA . SER A 1 89 ? 3.688 9.137 1.984 1.00 98.69 89 SER A CA 1
ATOM 663 C C . SER A 1 89 ? 3.829 8.158 0.834 1.00 98.69 89 SER A C 1
ATOM 665 O O . SER A 1 89 ? 4.602 7.205 0.896 1.00 98.69 89 SER A O 1
ATOM 667 N N . TYR A 1 90 ? 3.088 8.412 -0.238 1.00 98.75 90 TYR A N 1
ATOM 668 C CA . TYR A 1 90 ? 3.176 7.630 -1.456 1.00 98.75 90 TYR A CA 1
ATOM 669 C C . TYR A 1 90 ? 2.998 8.531 -2.678 1.00 98.75 90 TYR A C 1
ATOM 671 O O . TYR A 1 90 ? 2.313 9.552 -2.606 1.00 98.75 90 TYR A O 1
ATOM 679 N N . ASP A 1 91 ? 3.597 8.133 -3.798 1.00 98.62 91 ASP A N 1
ATOM 680 C CA . ASP A 1 91 ? 3.481 8.837 -5.075 1.00 98.62 91 ASP A CA 1
ATOM 681 C C . ASP A 1 91 ? 2.978 7.900 -6.169 1.00 98.62 91 ASP A C 1
ATOM 683 O O . ASP A 1 91 ? 3.317 6.712 -6.218 1.00 98.62 91 ASP A O 1
ATOM 687 N N . VAL A 1 92 ? 2.214 8.465 -7.103 1.00 98.44 92 VAL A N 1
ATOM 688 C CA . VAL A 1 92 ? 1.661 7.747 -8.252 1.00 98.44 92 VAL A CA 1
ATOM 689 C C . VAL A 1 92 ? 1.931 8.474 -9.564 1.00 98.44 92 VAL A C 1
ATOM 691 O O . VAL A 1 92 ? 2.040 9.699 -9.622 1.00 98.44 92 VAL A O 1
ATOM 694 N N . ILE A 1 93 ? 1.959 7.709 -10.652 1.00 96.88 93 ILE A N 1
ATOM 695 C CA . ILE A 1 93 ? 1.801 8.215 -12.014 1.00 96.88 93 ILE A CA 1
ATOM 696 C C . ILE A 1 93 ? 0.403 7.835 -12.498 1.00 96.88 93 ILE A C 1
ATOM 698 O O . ILE A 1 93 ? 0.076 6.653 -12.606 1.00 96.88 93 ILE A O 1
ATOM 702 N N . SER A 1 94 ? -0.412 8.834 -12.830 1.00 96.81 94 SER A N 1
ATOM 703 C CA . SER A 1 94 ? -1.765 8.608 -13.338 1.00 96.81 94 SER A CA 1
ATOM 704 C C . SER A 1 94 ? -1.787 8.319 -14.835 1.00 96.81 94 SER A C 1
ATOM 706 O O . SER A 1 94 ? -1.301 9.106 -15.654 1.00 96.81 94 SER A O 1
ATOM 708 N N . TYR A 1 95 ? -2.441 7.221 -15.203 1.00 93.38 95 TYR A N 1
ATOM 709 C CA . TYR A 1 95 ? -2.750 6.857 -16.581 1.00 93.38 95 TYR A CA 1
ATOM 710 C C . TYR A 1 95 ? -4.262 6.853 -16.815 1.00 93.38 95 TYR A C 1
ATOM 712 O O . TYR A 1 95 ? -5.072 6.809 -15.894 1.00 93.38 95 TYR A O 1
ATOM 720 N N . SER A 1 96 ? -4.677 6.839 -18.084 1.00 93.56 96 SER A N 1
ATOM 721 C CA . SER A 1 96 ? -6.102 6.767 -18.444 1.00 93.56 96 SER A CA 1
ATOM 722 C C . SER A 1 96 ? -6.795 5.469 -18.010 1.00 93.56 96 SER A C 1
ATOM 724 O O . SER A 1 96 ? -8.021 5.395 -18.055 1.00 93.56 96 SER A O 1
ATOM 726 N N . PHE A 1 97 ? -6.025 4.447 -17.635 1.00 85.56 97 PHE A N 1
ATOM 727 C CA . PHE A 1 97 ? -6.503 3.138 -17.193 1.00 85.56 97 PHE A CA 1
ATOM 728 C C . PHE A 1 97 ? -6.260 2.877 -15.696 1.00 85.56 97 PHE A C 1
ATOM 730 O O . PHE A 1 97 ? -6.511 1.764 -15.241 1.00 85.56 97 PHE A O 1
ATOM 737 N N . GLY A 1 98 ? -5.787 3.876 -14.944 1.00 92.38 98 GLY A N 1
ATOM 738 C CA . GLY A 1 98 ? -5.560 3.784 -13.502 1.00 92.38 98 GLY A CA 1
ATOM 739 C C . GLY A 1 98 ? -4.247 4.424 -13.059 1.00 92.38 98 GLY A C 1
ATOM 740 O O . GLY A 1 98 ? -3.430 4.843 -13.880 1.00 92.38 98 GLY A O 1
ATOM 741 N N . ASP A 1 99 ? -4.058 4.472 -11.747 1.00 96.94 99 ASP A N 1
ATOM 742 C CA . ASP A 1 99 ? -2.841 4.979 -11.123 1.00 96.94 99 ASP A CA 1
ATOM 743 C C . ASP A 1 99 ? -1.802 3.870 -10.942 1.00 96.94 99 ASP A C 1
ATOM 745 O O . A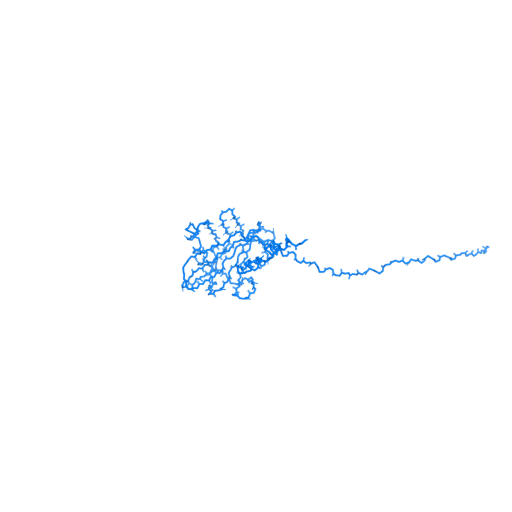SP A 1 99 ? -2.124 2.727 -10.605 1.00 96.94 99 ASP A O 1
ATOM 749 N N . PHE A 1 100 ? -0.544 4.222 -11.188 1.00 96.56 100 PHE A N 1
ATOM 750 C CA . PHE A 1 100 ? 0.615 3.363 -11.000 1.00 96.56 100 PHE A CA 1
ATOM 751 C C . PHE A 1 100 ? 1.444 3.884 -9.832 1.00 96.56 100 PHE A C 1
ATOM 753 O O . PHE A 1 100 ? 1.944 5.005 -9.885 1.00 96.56 100 PHE A O 1
ATOM 760 N N . LEU A 1 101 ? 1.571 3.080 -8.782 1.00 98.19 101 LEU A N 1
ATOM 761 C CA . LEU A 1 101 ? 2.332 3.424 -7.589 1.00 98.19 101 LEU A CA 1
ATOM 762 C C . LEU A 1 101 ? 3.837 3.389 -7.880 1.00 98.19 101 LEU A C 1
ATOM 764 O O . LEU A 1 101 ? 4.359 2.353 -8.292 1.00 98.19 101 LEU A O 1
ATOM 768 N N . VAL A 1 102 ? 4.522 4.505 -7.631 1.00 98.12 102 VAL A N 1
ATOM 769 C CA . VAL A 1 102 ? 5.961 4.648 -7.909 1.00 98.12 102 VAL A CA 1
ATOM 770 C C . VAL A 1 102 ? 6.809 4.905 -6.677 1.00 98.12 102 VAL A C 1
ATOM 772 O O . VAL A 1 102 ? 7.990 4.581 -6.715 1.00 98.12 102 VAL A O 1
ATOM 775 N N . SER A 1 103 ? 6.244 5.441 -5.593 1.00 98.44 103 SER A N 1
ATOM 776 C CA . SER A 1 103 ? 6.971 5.636 -4.333 1.00 98.44 103 SER A CA 1
ATOM 777 C C . SER A 1 103 ? 6.119 5.251 -3.139 1.00 98.44 103 SER A C 1
ATOM 779 O O . SER A 1 103 ? 4.922 5.538 -3.135 1.00 98.44 103 SER A O 1
ATOM 781 N N . ILE A 1 104 ? 6.754 4.657 -2.130 1.00 98.69 104 ILE A N 1
ATOM 782 C CA . ILE A 1 104 ? 6.246 4.580 -0.758 1.00 98.69 104 ILE A CA 1
ATOM 783 C C . ILE A 1 104 ? 7.397 4.938 0.173 1.00 98.69 104 ILE A C 1
ATOM 785 O O . ILE A 1 104 ? 8.497 4.392 0.040 1.00 98.69 104 ILE A O 1
ATOM 789 N N . ASP A 1 105 ? 7.102 5.800 1.136 1.00 98.44 105 ASP A N 1
ATOM 790 C CA . ASP A 1 105 ? 7.979 6.183 2.230 1.00 98.44 105 ASP A CA 1
ATOM 791 C C . ASP A 1 105 ? 7.246 5.945 3.561 1.00 98.44 105 ASP A C 1
ATOM 793 O O . ASP A 1 105 ? 6.132 6.439 3.749 1.00 98.44 105 A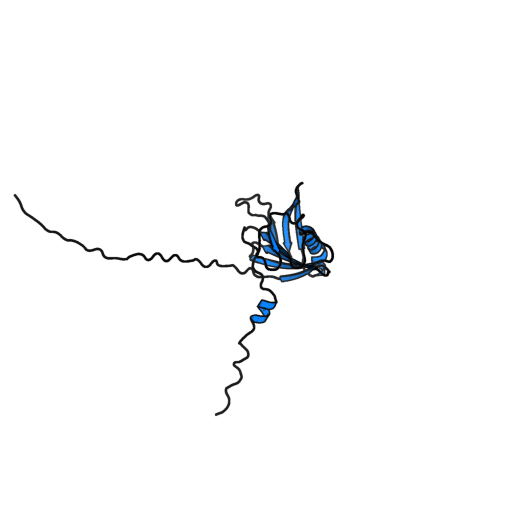SP A O 1
ATOM 797 N N . ILE A 1 106 ? 7.860 5.170 4.461 1.00 97.50 106 ILE A N 1
ATOM 798 C CA . ILE A 1 106 ? 7.400 4.879 5.826 1.00 97.50 106 ILE A CA 1
ATOM 799 C C . ILE A 1 106 ? 8.554 5.144 6.794 1.00 97.50 106 ILE A C 1
ATOM 801 O O . ILE A 1 106 ? 9.576 4.456 6.762 1.00 97.50 106 ILE A O 1
ATOM 805 N N . ASP A 1 107 ? 8.396 6.137 7.665 1.00 95.69 107 ASP A N 1
ATOM 806 C CA . ASP A 1 107 ? 9.430 6.614 8.590 1.00 95.69 107 ASP A CA 1
ATOM 807 C C . ASP A 1 107 ? 10.793 6.872 7.905 1.00 95.69 107 ASP A C 1
ATOM 809 O O . ASP A 1 107 ? 11.009 7.912 7.283 1.00 95.69 107 ASP A O 1
ATOM 813 N N . GLN A 1 108 ? 11.750 5.950 8.059 1.00 94.56 108 GLN A N 1
ATOM 814 C CA . GLN A 1 108 ? 13.108 6.053 7.505 1.00 94.56 108 GLN A CA 1
ATOM 815 C C . GLN A 1 108 ? 13.319 5.196 6.254 1.00 94.56 108 GLN A C 1
ATOM 817 O O . GLN A 1 108 ? 14.380 5.291 5.631 1.00 94.56 108 GLN A O 1
ATOM 822 N N . ASP A 1 109 ? 12.339 4.369 5.895 1.00 96.62 109 ASP A N 1
ATOM 823 C CA . ASP A 1 109 ? 12.395 3.497 4.735 1.00 96.62 109 ASP A CA 1
ATOM 824 C C . ASP A 1 109 ? 11.599 4.106 3.588 1.00 96.62 109 ASP A C 1
ATOM 826 O O . ASP A 1 109 ? 10.410 4.368 3.705 1.00 96.62 109 ASP A O 1
ATOM 830 N N . GLY A 1 110 ? 12.251 4.300 2.449 1.00 97.62 110 GLY A N 1
ATOM 831 C CA . GLY A 1 110 ? 11.618 4.818 1.242 1.00 97.62 110 GLY A CA 1
ATOM 832 C C . GLY A 1 110 ? 12.112 4.063 0.029 1.00 97.62 110 GLY A C 1
ATOM 833 O O . GLY A 1 110 ? 13.317 3.812 -0.058 1.00 97.62 110 GLY A O 1
ATOM 834 N N . GLN A 1 111 ? 11.213 3.684 -0.884 1.00 97.81 111 GLN A N 1
ATOM 835 C CA . GLN A 1 111 ? 11.604 3.182 -2.202 1.00 97.81 111 GLN A CA 1
ATOM 836 C C . GLN A 1 111 ? 10.793 3.775 -3.335 1.00 97.81 111 GLN A C 1
ATOM 838 O O . GLN A 1 111 ? 9.563 3.772 -3.327 1.00 97.81 111 GLN A O 1
ATOM 843 N N . TYR A 1 112 ? 11.543 4.179 -4.358 1.00 97.56 112 TYR A N 1
ATOM 844 C CA . TYR A 1 112 ? 11.036 4.654 -5.629 1.00 97.56 112 TYR A CA 1
ATOM 845 C C . TYR A 1 112 ? 11.391 3.671 -6.741 1.00 97.56 112 TYR A C 1
ATOM 847 O O . TYR A 1 112 ? 12.543 3.238 -6.849 1.00 97.56 112 TYR A O 1
ATOM 855 N N . GLY A 1 113 ? 10.436 3.396 -7.623 1.00 96.75 113 GLY A N 1
ATOM 856 C CA . GLY A 1 113 ? 10.669 2.607 -8.818 1.00 96.75 113 GLY A CA 1
ATOM 857 C C . GLY A 1 113 ? 9.519 2.696 -9.811 1.00 96.75 113 GLY A C 1
ATOM 858 O O . GLY A 1 113 ? 8.350 2.670 -9.432 1.00 96.75 113 GLY A O 1
ATOM 859 N N . ASP A 1 114 ? 9.860 2.800 -11.093 1.00 95.31 114 ASP A N 1
ATOM 860 C CA . ASP A 1 114 ? 8.909 2.909 -12.199 1.00 95.31 114 ASP A CA 1
ATOM 861 C C . ASP A 1 114 ? 8.991 1.741 -13.201 1.00 95.31 114 ASP A C 1
ATOM 863 O O . ASP A 1 114 ? 8.356 1.778 -14.258 1.00 95.31 114 ASP A O 1
ATOM 867 N N . GLY A 1 115 ? 9.774 0.705 -12.883 1.00 94.25 115 GLY A N 1
ATOM 868 C CA . GLY A 1 115 ? 9.970 -0.467 -13.735 1.00 94.25 115 GLY A CA 1
ATOM 869 C C . GLY A 1 115 ? 10.864 -0.219 -14.955 1.00 94.25 115 GLY A C 1
ATOM 870 O O . GLY A 1 115 ? 10.846 -1.018 -15.898 1.00 94.25 115 GLY A O 1
ATOM 871 N N . SER A 1 116 ? 11.607 0.893 -15.008 1.00 92.06 116 SER A N 1
ATOM 872 C CA . SER A 1 116 ? 12.377 1.282 -16.197 1.00 92.06 116 SER A CA 1
ATOM 873 C C . SER A 1 116 ? 13.767 0.643 -16.297 1.00 92.06 116 SER A C 1
ATOM 875 O O . SER A 1 116 ? 14.333 0.584 -17.399 1.00 92.06 116 SER A O 1
ATOM 877 N N . THR A 1 117 ? 14.325 0.129 -15.197 1.00 85.88 117 THR A N 1
ATOM 878 C CA . THR A 1 117 ? 15.710 -0.364 -15.161 1.00 85.88 117 THR A CA 1
ATOM 879 C C . THR A 1 117 ? 15.755 -1.890 -15.188 1.00 85.88 117 THR A C 1
ATOM 881 O O . THR A 1 117 ? 15.134 -2.515 -14.336 1.00 85.88 117 THR A O 1
ATOM 884 N N . PRO A 1 118 ? 16.535 -2.544 -16.081 1.00 86.38 118 PRO A N 1
ATOM 885 C CA . PRO A 1 118 ? 16.735 -3.994 -16.026 1.00 86.38 118 PRO A CA 1
ATOM 886 C C . PRO A 1 118 ? 17.100 -4.460 -14.601 1.00 86.38 118 PRO A C 1
ATOM 888 O O . PRO A 1 118 ? 18.048 -3.914 -14.030 1.00 86.38 118 PRO A O 1
ATOM 891 N N . PRO A 1 119 ? 16.394 -5.457 -14.028 1.00 89.50 119 PRO A N 1
ATOM 892 C CA . PRO A 1 119 ? 15.556 -6.457 -14.700 1.00 89.50 119 PRO A CA 1
ATOM 893 C C . PRO A 1 119 ? 14.088 -6.068 -14.966 1.00 89.50 119 PRO A C 1
ATOM 895 O O . PRO A 1 119 ? 13.316 -6.940 -15.355 1.00 89.50 119 PRO A O 1
ATOM 898 N N . TYR A 1 120 ? 13.725 -4.792 -14.829 1.00 91.81 120 TYR A N 1
ATOM 899 C CA . TYR A 1 120 ? 12.371 -4.239 -14.979 1.00 91.81 120 TYR A CA 1
ATOM 900 C C . TYR A 1 120 ? 11.410 -4.738 -13.900 1.00 91.81 120 TYR A C 1
ATOM 902 O O . TYR A 1 120 ? 10.249 -5.023 -14.172 1.00 91.81 120 TYR A O 1
ATOM 910 N N . ILE A 1 121 ? 11.936 -4.901 -12.687 1.00 93.62 121 ILE A N 1
ATOM 911 C CA . ILE A 1 121 ? 11.190 -5.279 -11.476 1.00 93.62 121 ILE A CA 1
ATOM 912 C C . ILE A 1 121 ? 11.337 -4.218 -10.381 1.00 93.62 121 ILE A C 1
ATOM 914 O O . ILE A 1 121 ? 10.878 -4.413 -9.266 1.00 93.62 121 ILE A O 1
ATOM 918 N N . ASP A 1 122 ? 12.004 -3.103 -10.686 1.00 94.06 122 ASP A N 1
ATOM 919 C CA . ASP A 1 122 ? 12.149 -1.927 -9.832 1.00 94.06 122 ASP A CA 1
ATOM 920 C C . ASP A 1 122 ? 10.834 -1.142 -9.791 1.00 94.06 122 ASP A C 1
ATOM 922 O O . ASP A 1 122 ? 10.755 -0.010 -10.253 1.00 94.06 122 ASP A O 1
ATOM 926 N N . TYR A 1 123 ? 9.778 -1.778 -9.296 1.00 96.12 123 TYR A N 1
ATOM 927 C CA . TYR A 1 123 ? 8.482 -1.175 -9.021 1.00 96.12 123 TYR A CA 1
ATOM 928 C C . TYR A 1 123 ? 7.797 -1.914 -7.868 1.00 96.12 123 TYR A C 1
ATOM 930 O O . TYR A 1 123 ? 8.259 -2.961 -7.404 1.00 96.12 123 TYR A O 1
ATOM 938 N N . TRP A 1 124 ? 6.694 -1.344 -7.391 1.00 98.00 124 TRP A N 1
ATOM 939 C CA . TRP A 1 124 ? 5.861 -1.940 -6.356 1.00 98.00 124 TRP A CA 1
ATOM 940 C C . TRP A 1 124 ? 4.885 -2.951 -6.968 1.00 98.00 124 TRP A C 1
ATOM 942 O O . TRP A 1 124 ? 3.933 -2.577 -7.656 1.00 98.00 124 TRP A O 1
ATOM 952 N N . HIS A 1 125 ? 5.110 -4.238 -6.710 1.00 97.44 125 HIS A N 1
ATOM 953 C CA . HIS A 1 125 ? 4.196 -5.309 -7.096 1.00 97.44 125 HIS A CA 1
ATOM 954 C C . HIS A 1 125 ? 2.995 -5.326 -6.159 1.00 97.44 125 HIS A C 1
ATOM 956 O O . HIS A 1 125 ? 3.168 -5.347 -4.942 1.00 97.44 125 HIS A O 1
ATOM 962 N N . TYR A 1 126 ? 1.791 -5.335 -6.726 1.00 97.75 126 TYR A N 1
ATOM 963 C CA . TYR A 1 126 ? 0.551 -5.283 -5.963 1.00 97.75 126 TYR A CA 1
ATOM 964 C C . TYR A 1 126 ? -0.034 -6.679 -5.761 1.00 97.75 126 TYR A C 1
ATOM 966 O O . TYR A 1 126 ? -0.278 -7.414 -6.719 1.00 97.75 126 TYR A O 1
ATOM 974 N N . TRP A 1 127 ? -0.290 -7.022 -4.508 1.00 98.06 127 TRP A N 1
ATOM 975 C CA . TRP A 1 127 ? -0.755 -8.323 -4.057 1.00 98.06 127 TRP A CA 1
ATOM 976 C C . TRP A 1 127 ? -2.045 -8.189 -3.276 1.00 98.06 127 TRP A C 1
ATOM 978 O O . TRP A 1 127 ? -2.315 -7.175 -2.642 1.00 98.06 127 TRP A O 1
ATOM 988 N N . THR A 1 128 ? -2.838 -9.247 -3.324 1.00 97.00 128 THR A N 1
ATOM 989 C CA . THR A 1 128 ? -4.137 -9.311 -2.669 1.00 97.00 128 THR A CA 1
ATOM 990 C C . THR A 1 128 ? -4.325 -10.670 -2.029 1.00 97.00 128 THR A C 1
ATOM 992 O O . THR A 1 128 ? -3.863 -11.685 -2.559 1.00 97.00 128 THR A O 1
ATOM 995 N N . ALA A 1 129 ? -4.993 -10.690 -0.889 1.00 94.19 129 ALA A N 1
ATOM 996 C CA . ALA A 1 129 ? -5.457 -11.891 -0.228 1.00 94.19 129 ALA A CA 1
ATOM 997 C C . ALA A 1 129 ? -6.854 -11.626 0.335 1.00 94.19 129 ALA A C 1
ATOM 999 O O . ALA A 1 129 ? -7.144 -10.562 0.874 1.00 94.19 129 ALA A O 1
ATOM 1000 N N . GLU A 1 130 ? -7.738 -12.601 0.196 1.00 87.88 130 GLU A N 1
ATOM 1001 C CA . GLU A 1 130 ? -9.037 -12.600 0.867 1.00 87.88 130 GLU A CA 1
ATOM 1002 C C . GLU A 1 130 ? -8.915 -13.465 2.117 1.00 87.88 130 GLU A C 1
ATOM 1004 O O . GLU A 1 130 ? -8.579 -14.634 1.951 1.00 87.88 130 GLU A O 1
ATOM 1009 N N . SER A 1 131 ? -9.165 -12.927 3.315 1.00 72.69 131 SER A N 1
ATOM 1010 C CA . SER A 1 131 ? -9.185 -13.621 4.619 1.00 72.69 131 SER A CA 1
ATOM 1011 C C . SER A 1 131 ? -8.217 -14.811 4.788 1.00 72.69 131 SER A C 1
ATOM 1013 O O . SER A 1 131 ? -7.119 -14.651 5.310 1.00 72.69 131 SER A O 1
ATOM 1015 N N . ASP A 1 132 ? -8.622 -16.008 4.348 1.00 67.38 132 ASP A N 1
ATOM 1016 C CA . ASP A 1 132 ? -7.900 -17.280 4.510 1.00 67.38 132 ASP A CA 1
ATOM 1017 C C . ASP A 1 132 ? -7.168 -17.766 3.240 1.00 67.38 132 ASP A C 1
ATOM 1019 O O . ASP A 1 132 ? -6.614 -18.871 3.195 1.00 67.38 132 ASP A O 1
ATOM 1023 N N . THR A 1 133 ? -7.206 -16.990 2.162 1.00 74.38 133 THR A N 1
ATOM 1024 C CA . THR A 1 133 ? -6.529 -17.304 0.902 1.00 74.38 133 THR A CA 1
ATOM 1025 C C . THR A 1 133 ? -5.094 -16.791 0.926 1.00 74.38 133 THR A C 1
ATOM 1027 O O . THR A 1 133 ? -4.790 -15.749 1.494 1.00 74.38 133 THR A O 1
ATOM 1030 N N . GLY A 1 134 ? -4.179 -17.555 0.327 1.00 88.12 134 GLY A N 1
ATOM 1031 C CA . GLY A 1 134 ? -2.804 -17.092 0.157 1.00 88.12 134 GLY A CA 1
ATOM 1032 C C . GLY A 1 134 ? -2.732 -15.906 -0.803 1.00 88.12 134 GLY A C 1
ATOM 1033 O O . GLY A 1 134 ? -3.601 -15.742 -1.658 1.00 88.12 134 GLY A O 1
ATOM 1034 N N . TRP A 1 135 ? -1.659 -15.127 -0.687 1.00 95.62 135 TRP A N 1
ATOM 1035 C CA . TRP A 1 135 ? -1.371 -14.001 -1.568 1.00 95.62 135 TRP A CA 1
ATOM 1036 C C . TRP A 1 135 ? -1.425 -14.368 -3.054 1.00 95.62 135 TRP A C 1
ATOM 1038 O O . TRP A 1 135 ? -0.857 -15.375 -3.489 1.00 95.62 135 TRP A O 1
ATOM 1048 N N . ALA A 1 136 ? -2.049 -13.495 -3.837 1.00 96.00 136 ALA A N 1
ATOM 1049 C CA . ALA A 1 136 ? -2.044 -13.524 -5.290 1.00 96.00 136 ALA A CA 1
ATOM 1050 C C . ALA A 1 136 ? -1.700 -12.137 -5.840 1.00 96.00 136 ALA A C 1
ATOM 1052 O O . ALA A 1 136 ? -2.231 -11.128 -5.370 1.00 96.00 136 ALA A O 1
ATOM 1053 N N . GLU A 1 137 ? -0.820 -12.088 -6.840 1.00 96.00 137 GLU A N 1
ATOM 1054 C CA . GLU A 1 137 ? -0.511 -10.847 -7.548 1.00 96.00 137 GLU A CA 1
ATOM 1055 C C . GLU A 1 137 ? -1.783 -10.356 -8.251 1.00 96.00 137 GLU A C 1
ATOM 1057 O O . GLU A 1 137 ? -2.503 -11.127 -8.899 1.00 96.00 137 GLU A O 1
ATOM 1062 N N . SER A 1 138 ? -2.104 -9.081 -8.066 1.00 95.31 138 SER A N 1
ATOM 1063 C CA . SER A 1 138 ? -3.370 -8.524 -8.515 1.00 95.31 138 SER A CA 1
ATOM 1064 C C . SER A 1 138 ? -3.347 -8.214 -10.005 1.00 95.31 138 SER A C 1
ATOM 1066 O O . SER A 1 138 ? -2.475 -7.512 -10.511 1.00 95.31 138 SER A O 1
ATOM 1068 N N . MET A 1 139 ? -4.395 -8.648 -10.703 1.00 92.88 139 MET A N 1
ATOM 1069 C CA . MET A 1 139 ? -4.659 -8.252 -12.092 1.00 92.88 139 MET A CA 1
ATOM 1070 C C . MET A 1 139 ? -5.509 -6.973 -12.191 1.00 92.88 139 MET A C 1
ATOM 1072 O O . MET A 1 139 ? -5.872 -6.555 -13.291 1.00 92.88 139 MET A O 1
ATOM 1076 N N . ILE A 1 140 ? -5.871 -6.379 -11.051 1.00 93.25 140 ILE A N 1
ATOM 1077 C CA . ILE A 1 140 ? -6.691 -5.170 -10.937 1.00 93.25 140 ILE A CA 1
ATOM 1078 C C . ILE A 1 140 ? -5.872 -4.118 -10.187 1.00 93.25 140 ILE A C 1
ATOM 1080 O O . ILE A 1 140 ? -5.317 -4.402 -9.129 1.00 93.25 140 ILE A O 1
ATOM 1084 N N . GLY A 1 141 ? -5.801 -2.897 -10.718 1.00 94.88 141 GLY A N 1
ATOM 1085 C CA . GLY A 1 141 ? -5.107 -1.799 -10.043 1.00 94.88 141 GLY A CA 1
ATOM 1086 C C . GLY A 1 141 ? -5.775 -1.417 -8.718 1.00 94.88 141 GLY A C 1
ATOM 1087 O O . GLY A 1 141 ? -7.001 -1.465 -8.594 1.00 94.88 141 GLY A O 1
ATOM 1088 N N . PHE A 1 142 ? -4.974 -0.988 -7.743 1.00 97.00 142 PHE A N 1
ATOM 1089 C CA . PHE A 1 142 ? -5.426 -0.616 -6.395 1.00 97.00 142 PHE A CA 1
ATOM 1090 C C . PHE A 1 142 ? -6.433 0.550 -6.374 1.00 97.00 142 PHE A C 1
ATOM 1092 O O . PHE A 1 142 ? -7.283 0.625 -5.493 1.00 97.00 142 PHE A O 1
ATOM 1099 N N . SER A 1 143 ? -6.423 1.406 -7.400 1.00 96.62 143 SER A N 1
ATOM 1100 C CA . SER A 1 143 ? -7.445 2.443 -7.625 1.00 96.62 143 SER A CA 1
ATOM 1101 C C . SER A 1 143 ? -8.849 1.890 -7.913 1.00 96.62 143 SER A C 1
ATOM 1103 O O . SER A 1 143 ? -9.838 2.600 -7.751 1.00 96.62 143 SER A O 1
ATOM 1105 N N . SER A 1 144 ? -8.955 0.631 -8.352 1.00 96.06 144 SER A N 1
ATOM 1106 C CA . SER A 1 144 ? -10.214 -0.019 -8.750 1.00 96.06 144 SER A CA 1
ATOM 1107 C C . SER A 1 144 ? -10.619 -1.189 -7.854 1.00 96.06 144 SER A C 1
ATOM 1109 O O . SER A 1 144 ? -11.798 -1.544 -7.820 1.00 96.06 144 SER A O 1
ATOM 1111 N N . ARG A 1 145 ? -9.670 -1.820 -7.152 1.00 95.50 145 ARG A N 1
ATOM 1112 C CA . ARG A 1 145 ? -9.987 -2.866 -6.173 1.00 95.50 145 ARG A CA 1
ATOM 1113 C C . ARG A 1 145 ? -10.685 -2.228 -4.979 1.00 95.50 145 ARG A C 1
ATOM 1115 O O . ARG A 1 145 ? -10.146 -1.296 -4.398 1.00 95.50 145 ARG A O 1
ATOM 1122 N N . VAL A 1 146 ? -11.859 -2.743 -4.625 1.00 96.94 146 VAL A N 1
ATOM 1123 C CA . VAL A 1 146 ? -12.606 -2.355 -3.422 1.00 96.94 146 VAL A CA 1
ATOM 1124 C C . VAL A 1 146 ? -12.259 -3.329 -2.303 1.00 96.94 146 VAL A C 1
ATOM 1126 O O . VAL A 1 146 ? -12.313 -4.539 -2.524 1.00 96.94 146 VAL A O 1
ATOM 1129 N N . LEU A 1 147 ? -11.907 -2.801 -1.134 1.00 95.75 147 LEU A N 1
ATOM 1130 C CA . LEU A 1 147 ? -11.616 -3.595 0.052 1.00 95.75 147 LEU A CA 1
ATOM 1131 C C . LEU A 1 147 ? -12.904 -4.137 0.670 1.00 95.75 147 LEU A C 1
ATOM 1133 O O . LEU A 1 147 ? -13.953 -3.489 0.660 1.00 95.75 147 LEU A O 1
ATOM 1137 N N . THR A 1 148 ? -12.808 -5.338 1.227 1.00 94.69 148 THR A N 1
ATOM 1138 C CA . THR A 1 148 ? -13.869 -5.965 2.018 1.00 94.69 148 THR A CA 1
ATOM 1139 C C . THR A 1 148 ? -13.353 -6.305 3.406 1.00 94.69 148 THR A C 1
ATOM 1141 O O . THR A 1 148 ? -12.145 -6.430 3.604 1.00 94.69 148 THR A O 1
ATOM 1144 N N . ASP A 1 149 ? -14.264 -6.483 4.357 1.00 94.19 149 ASP A N 1
ATOM 1145 C CA . ASP A 1 149 ? -13.914 -6.883 5.718 1.00 94.19 149 ASP A CA 1
ATOM 1146 C C . ASP A 1 149 ? -13.049 -8.158 5.738 1.00 94.19 149 ASP A C 1
ATOM 1148 O O . ASP A 1 149 ? -13.363 -9.156 5.076 1.00 94.19 149 ASP A O 1
ATOM 1152 N N . GLY A 1 150 ? -11.926 -8.094 6.452 1.00 92.00 150 GLY A N 1
ATOM 1153 C CA . GLY A 1 150 ? -10.920 -9.150 6.551 1.00 92.00 150 GLY A CA 1
ATOM 1154 C C . GLY A 1 150 ? -10.075 -9.377 5.291 1.00 92.00 150 GLY A C 1
ATOM 1155 O O . GLY A 1 150 ? -9.336 -10.361 5.235 1.00 92.00 150 GLY A O 1
ATOM 1156 N N . SER A 1 151 ? -10.178 -8.527 4.264 1.00 94.44 151 SER A N 1
ATOM 1157 C CA . SER A 1 151 ? -9.281 -8.596 3.101 1.00 94.44 151 SER A CA 1
ATOM 1158 C C . SER A 1 151 ? -7.878 -8.084 3.440 1.00 94.44 151 SER A C 1
ATOM 1160 O O . SER A 1 151 ? -7.631 -7.478 4.487 1.00 94.44 151 SER A O 1
ATOM 1162 N N . SER A 1 152 ? -6.918 -8.368 2.570 1.00 95.06 152 SER A N 1
ATOM 1163 C CA . SER A 1 152 ? -5.561 -7.856 2.689 1.00 95.06 152 SER A CA 1
ATOM 1164 C C . SER A 1 152 ? -5.003 -7.447 1.340 1.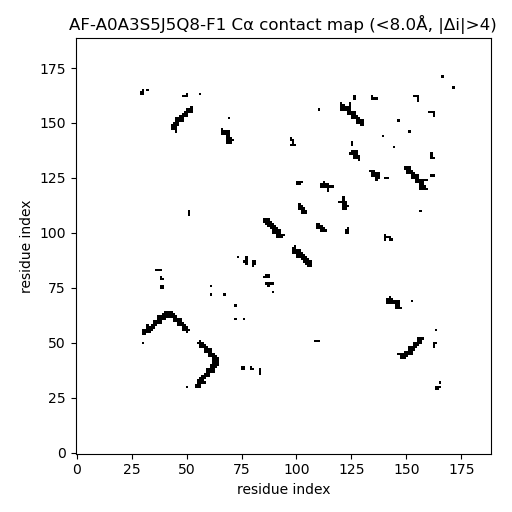00 95.06 152 SER A C 1
ATOM 1166 O O . SER A 1 152 ? -5.178 -8.146 0.339 1.00 95.06 152 SER A O 1
ATOM 1168 N N . ASP A 1 153 ? -4.266 -6.350 1.354 1.00 97.38 153 ASP A N 1
ATOM 1169 C CA . ASP A 1 153 ? -3.534 -5.819 0.218 1.00 97.38 153 ASP A CA 1
ATOM 1170 C C . ASP A 1 153 ? -2.056 -5.697 0.595 1.00 97.38 153 ASP A C 1
ATOM 1172 O O . ASP A 1 153 ? -1.711 -5.410 1.742 1.00 97.38 153 ASP A O 1
ATOM 1176 N N . GLY A 1 154 ? -1.172 -5.943 -0.365 1.00 97.00 154 GLY A N 1
ATOM 1177 C CA . GLY A 1 154 ? 0.267 -5.951 -0.148 1.00 97.00 154 GLY A CA 1
ATOM 1178 C C . GLY A 1 154 ? 1.019 -5.271 -1.281 1.00 97.00 154 GLY A C 1
ATOM 1179 O O . GLY A 1 154 ? 0.668 -5.433 -2.449 1.00 97.00 154 GLY A O 1
ATOM 1180 N N . TRP A 1 155 ? 2.088 -4.560 -0.946 1.00 98.31 155 TRP A N 1
ATOM 1181 C CA . TRP A 1 155 ? 3.029 -4.005 -1.909 1.00 98.31 155 TRP A CA 1
ATOM 1182 C C . TRP A 1 155 ? 4.431 -4.512 -1.615 1.00 98.31 155 TRP A C 1
ATOM 1184 O O . TRP A 1 155 ? 4.952 -4.321 -0.520 1.00 98.31 155 TRP A O 1
ATOM 1194 N N . VAL A 1 156 ? 5.044 -5.149 -2.609 1.00 97.94 156 VAL A N 1
ATOM 1195 C CA . VAL A 1 156 ? 6.393 -5.715 -2.499 1.00 97.94 156 VAL A CA 1
ATOM 1196 C C . VAL A 1 156 ? 7.290 -5.040 -3.523 1.00 97.94 156 VAL A C 1
ATOM 1198 O O . VAL A 1 156 ? 6.982 -5.041 -4.716 1.00 97.94 156 VAL A O 1
ATOM 1201 N N . PHE A 1 157 ? 8.393 -4.444 -3.077 1.00 97.75 157 PHE A N 1
ATOM 1202 C CA . PHE A 1 157 ? 9.296 -3.728 -3.974 1.00 97.75 157 PHE A CA 1
ATOM 1203 C C . PHE A 1 157 ? 10.406 -4.626 -4.527 1.00 97.75 157 PHE A C 1
ATOM 1205 O O . PHE A 1 157 ? 11.098 -5.314 -3.773 1.00 97.75 157 PHE A O 1
ATOM 1212 N N . GLY A 1 158 ? 10.670 -4.551 -5.834 1.00 95.44 158 GLY A N 1
ATOM 1213 C CA . GLY A 1 158 ? 11.925 -5.070 -6.391 1.00 95.44 158 GLY A CA 1
ATOM 1214 C C . GLY A 1 158 ? 12.001 -6.591 -6.567 1.00 95.44 158 GLY A C 1
ATOM 1215 O O . GLY A 1 158 ? 13.077 -7.102 -6.886 1.00 95.44 158 GLY A O 1
ATOM 1216 N N . THR A 1 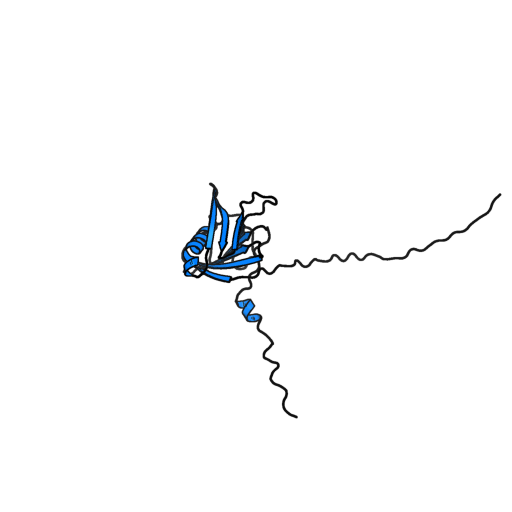159 ? 10.911 -7.328 -6.337 1.00 93.81 159 THR A N 1
ATOM 1217 C CA . THR A 1 159 ? 10.846 -8.792 -6.468 1.00 93.81 159 THR A CA 1
ATOM 1218 C C . THR A 1 159 ? 9.440 -9.261 -6.850 1.00 93.81 159 THR A C 1
ATOM 1220 O O . THR A 1 159 ? 8.451 -8.600 -6.557 1.00 93.81 159 THR A O 1
ATOM 1223 N N . THR A 1 160 ? 9.360 -10.439 -7.473 1.00 92.44 160 THR A N 1
ATOM 1224 C CA . THR A 1 160 ? 8.105 -11.143 -7.793 1.00 92.44 160 THR A CA 1
ATOM 1225 C C . THR A 1 160 ? 7.652 -12.090 -6.680 1.00 92.44 160 THR A C 1
ATOM 1227 O O . THR A 1 160 ? 6.734 -12.886 -6.880 1.00 92.44 160 THR A O 1
ATOM 1230 N N . ASP A 1 161 ? 8.354 -12.102 -5.549 1.00 94.62 161 ASP A N 1
ATOM 1231 C CA . ASP A 1 161 ? 7.954 -12.898 -4.397 1.00 94.62 161 ASP A CA 1
ATOM 1232 C C . ASP A 1 161 ? 6.670 -12.325 -3.783 1.00 94.62 161 ASP A C 1
ATOM 1234 O O . ASP A 1 161 ? 6.456 -11.114 -3.760 1.00 94.62 161 ASP A O 1
ATOM 1238 N N . ALA A 1 162 ? 5.811 -13.215 -3.286 1.00 95.25 162 ALA A N 1
ATOM 1239 C CA . ALA A 1 162 ? 4.629 -12.815 -2.534 1.00 95.25 162 ALA A CA 1
ATOM 1240 C C . ALA A 1 162 ? 5.026 -12.095 -1.231 1.00 95.25 162 ALA A C 1
ATOM 1242 O O . ALA A 1 162 ? 6.128 -12.347 -0.726 1.00 95.25 162 ALA A O 1
ATOM 1243 N N . PRO A 1 163 ? 4.126 -11.279 -0.647 1.00 95.50 163 PRO A N 1
ATOM 1244 C CA . PRO A 1 163 ? 4.403 -10.605 0.603 1.00 95.50 163 PRO A CA 1
ATOM 1245 C C . PRO A 1 163 ? 4.840 -11.575 1.699 1.00 95.50 163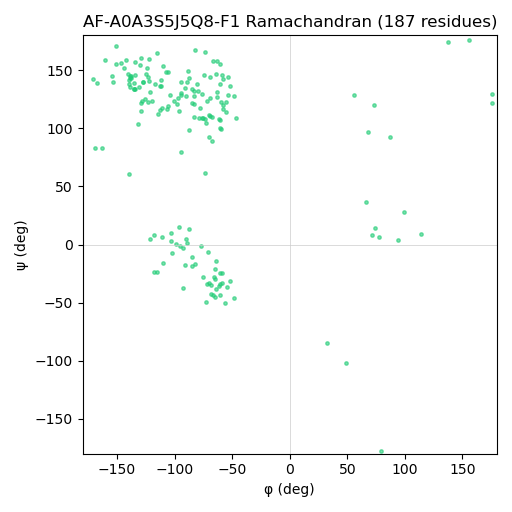 PRO A C 1
ATOM 1247 O O . PRO A 1 163 ? 4.370 -12.720 1.792 1.00 95.50 163 PRO A O 1
ATOM 1250 N N . ALA A 1 164 ? 5.756 -11.110 2.536 1.00 92.19 164 ALA A N 1
ATOM 1251 C CA . ALA A 1 164 ? 6.303 -11.866 3.637 1.00 92.19 164 ALA A CA 1
ATOM 1252 C C . ALA A 1 164 ? 5.193 -12.317 4.590 1.00 92.19 164 ALA A C 1
ATOM 1254 O O . ALA A 1 164 ? 4.238 -11.595 4.870 1.00 92.19 164 ALA A O 1
ATOM 1255 N N . ALA A 1 165 ? 5.326 -13.532 5.119 1.00 86.50 165 ALA A N 1
ATOM 1256 C CA . ALA A 1 165 ? 4.377 -14.040 6.096 1.00 86.50 165 ALA A CA 1
ATOM 1257 C C . ALA A 1 165 ? 4.542 -13.291 7.427 1.00 86.50 165 ALA A C 1
ATOM 1259 O O . ALA A 1 165 ? 5.534 -13.492 8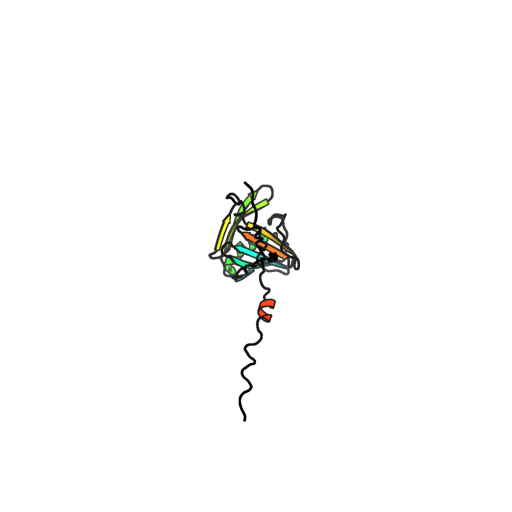.131 1.00 86.50 165 ALA A O 1
ATOM 1260 N N . ILE A 1 166 ? 3.549 -12.480 7.790 1.00 75.94 166 ILE A N 1
ATOM 1261 C CA . ILE A 1 166 ? 3.491 -11.810 9.088 1.00 75.94 166 ILE A CA 1
ATOM 1262 C C . ILE A 1 166 ? 2.858 -12.767 10.113 1.00 75.94 166 ILE A C 1
ATOM 1264 O O . ILE A 1 166 ? 1.737 -13.242 9.907 1.00 75.94 166 ILE A O 1
ATOM 1268 N N . PRO A 1 167 ? 3.543 -13.106 11.223 1.00 62.03 167 PRO A N 1
ATOM 1269 C CA . PRO A 1 167 ? 2.956 -13.941 12.263 1.00 62.03 167 PRO A CA 1
ATOM 1270 C C . PRO A 1 167 ? 1.750 -13.238 12.882 1.00 62.03 167 PRO A C 1
ATOM 1272 O O . PRO A 1 167 ? 1.875 -12.120 13.378 1.00 62.03 167 PRO A O 1
ATOM 1275 N N . SER A 1 168 ? 0.596 -13.908 12.933 1.00 57.97 168 SER A N 1
ATOM 1276 C CA . SER A 1 168 ? -0.548 -13.345 13.651 1.00 57.97 168 SER A CA 1
ATOM 1277 C C . SER A 1 168 ? -0.183 -13.108 15.127 1.00 57.97 168 SER A C 1
ATOM 1279 O O . SER A 1 168 ? 0.542 -13.927 15.714 1.00 57.97 168 SER A O 1
ATOM 1281 N N . PRO A 1 169 ? -0.713 -12.059 15.784 1.00 51.12 169 PRO A N 1
ATOM 1282 C CA . PRO A 1 169 ? -0.464 -11.807 17.207 1.00 51.12 169 PRO A CA 1
ATOM 1283 C C . PRO A 1 169 ? -0.756 -13.026 18.107 1.00 51.12 169 PRO A C 1
ATOM 1285 O O . PRO A 1 169 ? -0.059 -13.274 19.094 1.00 51.12 169 PRO A O 1
ATOM 1288 N N . ALA A 1 170 ? -1.730 -13.863 17.729 1.00 48.50 170 ALA A N 1
ATOM 1289 C CA . ALA A 1 170 ? -2.051 -15.114 18.422 1.00 48.50 170 ALA A CA 1
ATOM 1290 C C . ALA A 1 170 ? -0.921 -16.164 18.358 1.00 48.50 170 ALA A C 1
ATOM 1292 O O . ALA A 1 170 ? -0.749 -16.956 19.288 1.00 48.50 170 ALA A O 1
ATOM 1293 N N . THR A 1 171 ? -0.118 -16.157 17.292 1.00 50.59 171 THR A N 1
ATOM 1294 C CA . THR A 1 171 ? 1.014 -17.078 17.105 1.00 50.59 171 THR A CA 1
ATOM 1295 C C . THR A 1 171 ? 2.175 -16.733 18.043 1.00 50.59 171 THR A C 1
ATOM 1297 O O . THR A 1 171 ? 2.824 -17.632 18.583 1.00 50.59 171 THR A O 1
ATOM 1300 N N . LEU A 1 172 ? 2.380 -15.444 18.336 1.00 49.47 172 LEU A N 1
ATOM 1301 C CA . LEU A 1 172 ? 3.382 -14.976 19.304 1.00 49.47 172 LEU A CA 1
ATOM 1302 C C . LEU A 1 172 ? 3.026 -15.372 20.748 1.00 49.47 172 LEU A C 1
ATOM 1304 O O . LEU A 1 172 ? 3.909 -15.742 21.524 1.00 49.47 172 LEU A O 1
ATOM 1308 N N . ALA A 1 173 ? 1.736 -15.387 21.102 1.00 50.56 173 ALA A N 1
ATOM 1309 C CA . ALA A 1 173 ? 1.278 -15.797 22.434 1.00 50.56 173 ALA A CA 1
ATOM 1310 C C . ALA A 1 173 ? 1.548 -17.287 22.740 1.00 50.56 173 ALA A C 1
ATOM 1312 O O . ALA A 1 173 ? 1.750 -17.662 23.898 1.00 50.56 173 ALA A O 1
ATOM 1313 N N . LEU A 1 174 ? 1.601 -18.141 21.711 1.00 52.66 174 LEU A N 1
ATOM 1314 C CA . LEU A 1 174 ? 1.861 -19.580 21.846 1.00 52.66 174 LEU A CA 1
ATOM 1315 C C . LEU A 1 174 ? 3.357 -19.937 21.894 1.00 52.66 174 LEU A C 1
ATOM 1317 O O . LEU A 1 174 ? 3.698 -21.060 22.268 1.00 52.66 174 LEU A O 1
ATOM 1321 N N . ALA A 1 175 ? 4.255 -18.993 21.592 1.00 52.59 175 ALA A N 1
ATOM 1322 C CA . ALA A 1 175 ? 5.706 -19.182 21.698 1.00 52.59 175 ALA A CA 1
ATOM 1323 C C . ALA A 1 175 ? 6.233 -19.113 23.149 1.00 52.59 175 ALA A C 1
ATOM 1325 O O . ALA A 1 175 ? 7.421 -19.332 23.392 1.00 52.59 175 ALA A O 1
ATOM 1326 N N . ILE A 1 176 ? 5.357 -18.879 24.136 1.00 53.62 176 ILE A N 1
ATOM 1327 C CA . ILE A 1 176 ? 5.684 -18.956 25.565 1.00 53.62 176 ILE A CA 1
ATOM 1328 C C . ILE A 1 176 ? 5.329 -20.352 26.118 1.00 53.62 176 ILE A C 1
ATOM 1330 O O . ILE A 1 176 ? 4.319 -20.516 26.806 1.00 53.62 176 ILE A O 1
ATOM 1334 N N . PRO A 1 177 ? 6.170 -21.382 25.906 1.00 48.12 177 PRO A N 1
ATOM 1335 C CA . PRO A 1 177 ? 6.272 -22.402 26.944 1.00 48.12 177 PRO A CA 1
ATOM 1336 C C . PRO A 1 177 ? 7.720 -22.819 27.262 1.00 48.12 177 PRO A C 1
ATOM 1338 O O . PRO A 1 177 ? 8.531 -23.077 26.382 1.00 48.12 177 PRO A O 1
ATOM 1341 N N . ALA A 1 178 ? 7.975 -22.993 28.570 1.00 48.59 178 ALA A N 1
ATOM 1342 C CA . ALA A 1 178 ? 8.946 -23.920 29.189 1.00 48.59 178 ALA A CA 1
ATOM 1343 C C . ALA A 1 178 ? 10.177 -23.389 29.963 1.00 48.59 178 ALA A C 1
ATOM 1345 O O . ALA A 1 178 ? 10.964 -24.214 30.423 1.00 48.59 178 ALA A O 1
ATOM 1346 N N . VAL A 1 179 ? 10.335 -22.090 30.262 1.00 51.88 179 VAL A N 1
ATOM 1347 C CA . VAL A 1 179 ? 11.437 -21.653 31.170 1.00 51.88 179 VAL A CA 1
ATOM 1348 C C . VAL A 1 179 ? 11.035 -21.594 32.657 1.00 51.88 179 VAL A C 1
ATOM 1350 O O . VAL A 1 179 ? 11.891 -21.660 33.537 1.00 51.88 179 VAL A O 1
ATOM 1353 N N . LEU A 1 180 ? 9.741 -21.569 32.999 1.00 49.41 180 LEU A N 1
ATOM 1354 C CA . LEU A 1 180 ? 9.312 -21.334 34.392 1.00 49.41 180 LEU A CA 1
ATOM 1355 C C . LEU A 1 180 ? 9.088 -22.586 35.267 1.00 49.41 180 LEU A C 1
ATOM 1357 O O . LEU A 1 180 ? 8.839 -22.441 36.463 1.00 49.41 180 LEU A O 1
ATOM 1361 N N . MET A 1 181 ? 9.230 -23.815 34.751 1.00 51.56 181 MET A N 1
ATOM 1362 C CA . MET A 1 181 ? 8.933 -25.041 35.528 1.00 51.56 181 MET A CA 1
ATOM 1363 C C . MET A 1 181 ? 10.137 -25.828 36.078 1.00 51.56 181 MET A C 1
ATOM 1365 O O . MET A 1 181 ? 9.946 -26.896 36.655 1.00 51.56 181 MET A O 1
ATOM 1369 N N . THR A 1 182 ? 11.371 -25.320 36.022 1.00 50.62 182 THR A N 1
ATOM 1370 C CA . THR A 1 182 ? 12.540 -26.035 36.593 1.00 50.62 182 THR A CA 1
ATOM 1371 C C . THR A 1 182 ? 12.929 -25.624 38.017 1.00 50.62 182 THR A C 1
ATOM 1373 O O . THR A 1 182 ? 13.827 -26.229 38.602 1.00 50.62 182 THR A O 1
ATOM 1376 N N . ARG A 1 183 ? 12.243 -24.665 38.660 1.00 52.75 183 ARG A N 1
ATOM 1377 C CA . ARG A 1 183 ? 12.697 -24.118 39.959 1.00 52.75 183 ARG A CA 1
ATOM 1378 C C . ARG A 1 183 ? 12.076 -24.720 41.223 1.00 52.75 183 ARG A C 1
ATOM 1380 O O . ARG A 1 183 ? 12.223 -24.144 42.300 1.00 52.75 183 ARG A O 1
ATOM 1387 N N . ARG A 1 184 ? 11.403 -25.874 41.156 1.00 53.88 184 ARG A N 1
ATOM 1388 C CA . ARG A 1 184 ? 10.731 -26.434 42.344 1.00 53.88 184 ARG A CA 1
ATOM 1389 C C . ARG A 1 184 ? 10.868 -27.944 42.488 1.00 53.88 184 ARG A C 1
ATOM 1391 O O . ARG A 1 184 ? 9.864 -28.637 42.524 1.00 53.88 184 ARG A O 1
ATOM 1398 N N . ARG A 1 185 ? 12.097 -28.453 42.617 1.00 56.19 185 ARG A N 1
ATOM 1399 C CA . ARG A 1 185 ? 12.385 -29.737 43.296 1.00 56.19 185 ARG A CA 1
ATOM 1400 C C . ARG A 1 185 ? 13.889 -29.911 43.505 1.00 56.19 185 ARG A C 1
ATOM 1402 O O . ARG A 1 185 ? 14.556 -30.561 42.715 1.00 56.19 185 ARG A O 1
ATOM 1409 N N . ARG A 1 186 ? 14.423 -29.323 44.577 1.00 54.88 186 ARG A N 1
ATOM 1410 C CA . ARG A 1 186 ? 15.613 -29.830 45.286 1.00 54.88 186 ARG A CA 1
ATOM 1411 C C . ARG A 1 186 ? 15.696 -29.179 46.666 1.00 54.88 186 ARG A C 1
ATOM 1413 O O . ARG A 1 186 ? 16.379 -28.181 46.852 1.00 54.88 186 ARG A O 1
ATOM 1420 N N . ARG A 1 187 ? 14.955 -29.751 47.618 1.00 51.88 187 ARG A N 1
ATOM 1421 C CA . ARG A 1 187 ? 15.276 -29.780 49.054 1.00 51.88 187 ARG A CA 1
ATOM 1422 C C . ARG A 1 187 ? 14.604 -31.010 49.682 1.00 51.88 187 ARG A C 1
ATOM 1424 O O . ARG A 1 187 ? 13.451 -31.275 49.357 1.00 51.88 187 ARG A O 1
ATOM 1431 N N . ALA A 1 188 ? 15.352 -31.657 50.583 1.00 46.69 188 ALA A N 1
ATOM 1432 C CA . ALA A 1 188 ? 15.062 -32.832 51.422 1.00 46.69 188 ALA A CA 1
ATOM 1433 C C . ALA A 1 188 ? 15.337 -34.212 50.782 1.00 46.69 188 ALA A C 1
ATOM 1435 O O . ALA A 1 188 ? 14.481 -34.762 50.096 1.00 46.69 188 ALA A O 1
ATOM 1436 N N . HIS A 1 189 ? 16.537 -34.770 50.977 1.00 43.91 189 HIS A N 1
ATOM 1437 C CA . HIS A 1 189 ? 16.941 -35.580 52.138 1.00 43.91 189 HIS A CA 1
ATOM 1438 C C . HIS A 1 189 ? 18.452 -35.831 52.105 1.00 43.91 189 HIS A C 1
ATOM 1440 O O . HIS A 1 189 ? 18.993 -35.941 50.982 1.00 43.91 189 HIS A O 1
#

pLDDT: mean 80.71, std 22.2, range [34.66, 98.75]

Mean predicted aligned error: 12.79 Å

Secondary structure (DSSP, 8-state):
-------------------------------EEEEEEEEE-SSEEEEEEEE-TTSEEEEEEEEESS--BHHHHHHHHHHHHHHHT--EEEEEEEETTEEEEEEEEETTEEEE--S-STTTT-SEEEEEEETTSPPEE-SS-TTTPBP-TTEEEEEEES-SSPPP-PPPHHHHHHT--SSTTSSS-----